Protein AF-A0A970RR09-F1 (afdb_monomer_lite)

pLDDT: mean 79.01, std 22.14, range [27.34, 98.81]

Sequence (319 aa):
MRKKSLNLFLLIVCSLMLLSACDLDLLRETTEPEETGTTRETSVTEVTTEVISTTEATTVPTETEPPVNGAPDYLDTLPISDFAILYLEMEYDETDIVTGLAVYDVNGDGTDDSIRIDVNEYAGTTTATINGVSAICITDYFTSAFLIDIDRGDDYIDLFVQDNGPSEDPVSHIFRYNGTHVIHIGDIRGSLRSSRQGQIISSEGYSWYTYPVMVYSWVEIVSGSIIYHKLDSTSYNGQTFGFRREIGDNYGTWMEETAIIPAYDAYPYGPAPTNIIVPAGTEFTVLDVSDFAIGTSPNWYSIRLEDGRTGVFYYMKGD

Foldseek 3Di:
DDDDDDDPPPVVVVVPPPPDDDDDDDDDDDDDDDDDDDDDDDDDDDDPPPPDDDPDPPPQDDFDDAAQPPDDGPVLKDQPCVQFPDWFDWDDDPQQKIKTWDWADQQPPPHTWTWIWIDRLVVQKIWTAINRAIDIDGANAWDTWGWHDQAPQDDGIKIWTWHCDPPSWIKTFIWTDNVPHIDRLDIAIARWIQHVPSKIQHPQQWDPFKHPIHGAKIWHQYPSHIDIDGDDQCSQAFPKIFTSAKAQPDPFKWKAQDPDWDAQPDDDPDHDPRTDTDGGPWMKRFHGFHDDDGSGGTQWTWIATPVGGTIIMGGDDGD

Radius of gyration: 28.92 Å; chains: 1; bounding box: 56×79×94 Å

Structure (mmCIF, N/CA/C/O backbone):
data_AF-A0A970RR09-F1
#
_entry.id   AF-A0A970RR09-F1
#
loop_
_atom_site.group_PDB
_atom_site.id
_atom_site.type_symbol
_atom_site.label_atom_id
_atom_site.label_alt_id
_atom_site.label_comp_id
_atom_site.label_asym_id
_atom_site.label_entity_id
_atom_site.label_seq_id
_atom_site.pdbx_PDB_ins_code
_atom_site.Cartn_x
_atom_site.Cartn_y
_atom_site.Cartn_z
_atom_site.occupancy
_atom_site.B_iso_or_equiv
_atom_site.auth_seq_id
_atom_site.auth_comp_id
_atom_site.auth_asym_id
_atom_site.auth_atom_id
_atom_site.pdbx_PDB_model_num
ATOM 1 N N . MET A 1 1 ? 30.460 16.850 59.232 1.00 42.22 1 MET A N 1
ATOM 2 C CA . MET A 1 1 ? 31.068 17.109 57.902 1.00 42.22 1 MET A CA 1
ATOM 3 C C . MET A 1 1 ? 29.936 17.464 56.940 1.00 42.22 1 MET A C 1
ATOM 5 O O . MET A 1 1 ? 28.976 16.720 56.900 1.00 42.22 1 MET A O 1
ATOM 9 N N . ARG A 1 2 ? 29.813 18.706 56.450 1.00 34.50 2 ARG A N 1
ATOM 10 C CA . ARG A 1 2 ? 30.460 19.299 55.251 1.00 34.50 2 ARG A CA 1
ATOM 11 C C . ARG A 1 2 ? 30.101 18.617 53.910 1.00 34.50 2 ARG A C 1
ATOM 13 O O . ARG A 1 2 ? 30.752 17.658 53.531 1.00 34.50 2 ARG A O 1
ATOM 20 N N . LYS A 1 3 ? 29.112 19.228 53.232 1.00 39.78 3 LYS A N 1
ATOM 21 C CA . LYS A 1 3 ? 28.846 19.377 51.778 1.00 39.78 3 LYS A CA 1
ATOM 22 C C . LYS A 1 3 ? 29.368 18.313 50.792 1.00 39.78 3 LYS A C 1
ATOM 24 O O . LYS A 1 3 ? 30.576 18.145 50.670 1.00 39.78 3 LYS A O 1
ATOM 29 N N . LYS A 1 4 ? 28.486 17.914 49.860 1.00 40.41 4 LYS A N 1
ATOM 30 C CA . LYS A 1 4 ? 28.716 18.122 48.411 1.00 40.41 4 LYS A CA 1
ATOM 31 C C . LYS A 1 4 ? 27.404 18.162 47.610 1.00 40.41 4 LYS A C 1
ATOM 33 O O . LYS A 1 4 ? 26.850 17.141 47.236 1.00 40.41 4 LYS A O 1
ATOM 38 N N . SER A 1 5 ? 26.946 19.379 47.336 1.00 47.84 5 SER A N 1
ATOM 39 C CA . SER A 1 5 ? 25.982 19.714 46.286 1.00 47.84 5 SER A CA 1
ATOM 40 C C . SER A 1 5 ? 26.768 20.257 45.089 1.00 47.84 5 SER A C 1
ATOM 42 O O . SER A 1 5 ? 27.262 21.385 45.165 1.00 47.84 5 SER A O 1
ATOM 44 N N . LEU A 1 6 ? 26.956 19.467 44.029 1.00 47.09 6 LEU A N 1
ATOM 45 C CA . LEU A 1 6 ? 27.599 19.934 42.795 1.00 47.09 6 LEU A CA 1
ATOM 46 C C . LEU A 1 6 ? 27.318 18.963 41.636 1.00 47.09 6 LEU A C 1
ATOM 48 O O . LEU A 1 6 ? 28.003 17.955 41.537 1.00 47.09 6 LEU A O 1
ATOM 52 N N . ASN A 1 7 ? 26.305 19.253 40.808 1.00 45.81 7 ASN A N 1
ATOM 53 C CA . ASN A 1 7 ? 26.114 18.661 39.468 1.00 45.81 7 ASN A CA 1
ATOM 54 C C . ASN A 1 7 ? 25.045 19.407 38.628 1.00 45.81 7 ASN A C 1
ATOM 56 O O . ASN A 1 7 ? 24.345 18.806 37.826 1.00 45.81 7 ASN A O 1
ATOM 60 N N . LEU A 1 8 ? 24.915 20.733 38.799 1.00 44.09 8 LEU A N 1
ATOM 61 C CA . LEU A 1 8 ? 23.990 21.577 38.010 1.00 44.09 8 LEU A CA 1
ATOM 62 C C . LEU A 1 8 ? 24.702 22.732 37.274 1.00 44.09 8 LEU A C 1
ATOM 64 O O . LEU A 1 8 ? 24.058 23.605 36.714 1.00 44.09 8 LEU A O 1
ATOM 68 N N . PHE A 1 9 ? 26.040 22.760 37.282 1.00 43.12 9 PHE A N 1
ATOM 69 C CA . PHE A 1 9 ? 26.832 23.870 36.722 1.00 43.12 9 PHE A CA 1
ATOM 70 C C . PHE A 1 9 ? 27.673 23.494 35.490 1.00 43.12 9 PHE A C 1
ATOM 72 O O . PHE A 1 9 ? 28.415 24.331 34.989 1.00 43.12 9 PHE A O 1
ATOM 79 N N . LEU A 1 10 ? 27.575 22.249 35.002 1.00 40.44 10 LEU A N 1
ATOM 80 C CA . LEU A 1 10 ? 28.384 21.765 33.874 1.00 40.44 10 LEU A CA 1
ATOM 81 C C . LEU A 1 10 ? 27.648 21.792 32.520 1.00 40.44 10 LEU A C 1
ATOM 83 O O . LEU A 1 10 ? 28.305 21.786 31.489 1.00 40.44 10 LEU A O 1
ATOM 87 N N . LEU A 1 11 ? 26.310 21.878 32.505 1.00 40.28 11 LEU A N 1
ATOM 88 C CA . LEU A 1 11 ? 25.516 21.884 31.264 1.00 40.28 11 LEU A CA 1
ATOM 89 C C . LEU A 1 11 ? 25.306 23.272 30.632 1.00 40.28 11 LEU A C 1
ATOM 91 O O . LEU A 1 11 ? 24.939 23.347 29.469 1.00 40.28 11 LEU A O 1
ATOM 95 N N . ILE A 1 12 ? 25.561 24.368 31.355 1.00 45.53 12 ILE A N 1
ATOM 96 C CA . ILE A 1 12 ? 25.340 25.739 30.844 1.00 45.53 12 ILE A CA 1
ATOM 97 C C . ILE A 1 12 ? 26.590 26.303 30.132 1.00 45.53 12 ILE A C 1
ATOM 99 O O . ILE A 1 12 ? 26.502 27.270 29.383 1.00 45.53 12 ILE A O 1
ATOM 103 N N . VAL A 1 13 ? 27.764 25.683 30.307 1.00 40.16 13 VAL A N 1
ATOM 104 C CA . VAL A 1 13 ? 29.036 26.185 29.743 1.00 40.16 13 VAL A CA 1
ATOM 105 C C . VAL A 1 13 ? 29.266 25.736 28.289 1.00 40.16 13 VAL A C 1
ATOM 107 O O . VAL A 1 13 ? 30.000 26.399 27.561 1.00 40.16 13 VAL A O 1
ATOM 110 N N . CYS A 1 14 ? 28.608 24.670 27.819 1.00 36.38 14 CYS A N 1
ATOM 111 C CA . CYS A 1 14 ? 28.731 24.222 26.424 1.00 36.38 14 CYS A CA 1
ATOM 112 C C . CYS A 1 14 ? 27.918 25.062 25.421 1.00 36.38 14 CYS A C 1
ATOM 114 O O . CYS A 1 14 ? 28.257 25.072 24.242 1.00 36.38 14 CYS A O 1
ATOM 116 N N . SER A 1 15 ? 26.906 25.815 25.865 1.00 40.09 15 SER A N 1
ATOM 117 C CA . SER A 1 15 ? 26.025 26.592 24.974 1.00 40.09 15 SER A CA 1
ATOM 118 C C . SER A 1 15 ? 26.546 27.989 24.600 1.00 40.09 15 SER A C 1
ATOM 120 O O . SER A 1 15 ? 25.829 28.741 23.949 1.00 40.09 15 SER A O 1
ATOM 122 N N . LEU A 1 16 ? 27.770 28.364 25.003 1.00 38.34 16 LEU A N 1
ATOM 123 C CA . LEU A 1 16 ? 28.350 29.700 24.754 1.00 38.34 16 LEU A CA 1
ATOM 124 C C . LEU A 1 16 ? 29.596 29.711 23.841 1.00 38.34 16 LEU A C 1
ATOM 126 O O . LEU A 1 16 ? 30.273 30.731 23.746 1.00 38.34 16 LEU A O 1
ATOM 130 N N . MET A 1 17 ? 29.910 28.600 23.165 1.00 38.97 17 MET A N 1
ATOM 131 C CA . MET A 1 17 ? 31.126 28.439 22.339 1.00 38.97 17 MET A CA 1
ATOM 132 C C . MET A 1 17 ? 30.868 28.348 20.819 1.00 38.97 17 MET A C 1
ATOM 134 O O . MET A 1 17 ? 31.771 27.980 20.075 1.00 38.97 17 MET A O 1
ATOM 138 N N . LEU A 1 18 ? 29.663 28.691 20.343 1.00 39.91 18 LEU A N 1
ATOM 139 C CA . LEU A 1 18 ? 29.291 28.644 18.911 1.00 39.91 18 LEU A CA 1
ATOM 140 C C . LEU A 1 18 ? 28.810 29.986 18.320 1.00 39.91 18 LEU A C 1
ATOM 142 O O . LEU A 1 18 ? 28.359 30.030 17.183 1.00 39.91 18 LEU A O 1
ATOM 146 N N . LEU A 1 19 ? 28.956 31.094 19.055 1.00 38.59 19 LEU A N 1
ATOM 147 C CA . LEU A 1 19 ? 28.678 32.456 18.572 1.00 38.59 19 LEU A CA 1
ATOM 148 C C . LEU A 1 19 ? 29.940 33.330 18.650 1.00 38.59 19 LEU A C 1
ATOM 150 O O . LEU A 1 19 ? 29.984 34.308 19.392 1.00 38.59 19 LEU A O 1
ATOM 154 N N . SER A 1 20 ? 30.993 32.942 17.920 1.00 42.69 20 SER A N 1
ATOM 155 C CA . SER A 1 20 ? 32.167 33.799 17.677 1.00 42.69 20 SER A CA 1
ATOM 156 C C . SER A 1 20 ? 33.026 33.301 16.502 1.00 42.69 20 SER A C 1
ATOM 158 O O . SER A 1 20 ? 34.109 32.748 16.696 1.00 42.69 20 SER A O 1
ATOM 160 N N . ALA A 1 21 ? 32.532 33.483 15.275 1.00 36.81 21 ALA A N 1
ATOM 161 C CA . ALA A 1 21 ? 33.338 33.539 14.052 1.00 36.81 21 ALA A CA 1
ATOM 162 C C . ALA A 1 21 ? 32.499 34.151 12.912 1.00 36.81 21 ALA A C 1
ATOM 164 O O . ALA A 1 21 ? 31.415 33.648 12.641 1.00 36.81 21 ALA A O 1
ATOM 165 N N . CYS A 1 22 ? 33.046 35.179 12.247 1.00 30.25 22 CYS A N 1
ATOM 166 C CA . CYS A 1 22 ? 32.513 35.937 11.095 1.00 30.25 22 CYS A CA 1
ATOM 167 C C . CYS A 1 22 ? 31.749 37.246 11.382 1.00 30.25 22 CYS A C 1
ATOM 169 O O . CYS A 1 22 ? 30.622 37.431 10.938 1.00 30.25 22 CYS A O 1
ATOM 171 N N . ASP A 1 23 ? 32.454 38.207 11.985 1.00 33.16 23 ASP A N 1
ATOM 172 C CA . ASP A 1 23 ? 32.389 39.609 11.542 1.00 33.16 23 ASP A CA 1
ATOM 173 C C . ASP A 1 23 ? 33.499 39.842 10.501 1.00 33.16 23 ASP A C 1
ATOM 175 O O . ASP A 1 23 ? 34.661 39.560 10.805 1.00 33.16 23 ASP A O 1
ATOM 179 N N . LEU A 1 24 ? 33.164 40.374 9.316 1.00 31.64 24 LEU A N 1
ATOM 180 C CA . LEU A 1 24 ? 33.894 41.498 8.705 1.00 31.64 24 LEU A CA 1
ATOM 181 C C . LEU A 1 24 ? 33.135 42.089 7.500 1.00 31.64 24 LEU A C 1
ATOM 183 O O . LEU A 1 24 ? 32.925 41.398 6.510 1.00 31.64 24 LEU A O 1
ATOM 187 N N . ASP A 1 25 ? 32.792 43.376 7.618 1.00 32.25 25 ASP A N 1
ATOM 188 C CA . ASP A 1 25 ? 32.789 44.439 6.596 1.00 32.25 25 ASP A CA 1
ATOM 189 C C . ASP A 1 25 ? 32.317 44.119 5.153 1.00 32.25 25 ASP A C 1
ATOM 191 O O . ASP A 1 25 ? 32.865 43.284 4.444 1.00 32.25 25 ASP A O 1
ATOM 195 N N . LEU A 1 26 ? 31.409 44.900 4.554 1.00 27.34 26 LEU A N 1
ATOM 196 C CA . LEU A 1 26 ? 31.579 46.350 4.414 1.00 27.34 26 LEU A CA 1
ATOM 197 C C . LEU A 1 26 ? 30.259 47.058 4.037 1.00 27.34 26 LEU A C 1
ATOM 199 O O . LEU A 1 26 ? 29.608 46.701 3.055 1.00 27.34 26 LEU A O 1
ATOM 203 N N . LEU A 1 27 ? 29.914 48.133 4.750 1.00 39.59 27 LEU A N 1
ATOM 204 C CA . LEU A 1 27 ? 28.922 49.115 4.291 1.00 39.59 27 LEU A CA 1
ATOM 205 C C . LEU A 1 27 ? 29.447 49.852 3.049 1.00 39.59 27 LEU A C 1
ATOM 207 O O . LEU A 1 27 ? 30.559 50.381 3.071 1.00 39.59 27 LEU A O 1
ATOM 211 N N . ARG A 1 28 ? 28.624 49.984 2.003 1.00 28.94 28 ARG A N 1
ATOM 212 C CA . ARG A 1 28 ? 28.857 50.973 0.944 1.00 28.94 28 ARG A CA 1
ATOM 213 C C . ARG A 1 28 ? 27.561 51.673 0.552 1.00 28.94 28 ARG A C 1
ATOM 215 O O . ARG A 1 28 ? 26.528 51.041 0.368 1.00 28.94 28 ARG A O 1
ATOM 222 N N . GLU A 1 29 ? 27.657 52.993 0.474 1.00 30.39 29 GLU A N 1
ATOM 223 C CA . GLU A 1 29 ? 26.547 53.931 0.337 1.00 30.39 29 GLU A CA 1
ATOM 224 C C . GLU A 1 29 ? 25.777 53.776 -0.981 1.00 30.39 29 GLU A C 1
ATOM 226 O O . GLU A 1 29 ? 26.357 53.583 -2.051 1.00 30.39 29 GLU A O 1
ATOM 231 N N . THR A 1 30 ? 24.460 53.963 -0.899 1.00 35.22 30 THR A N 1
ATOM 232 C CA . THR A 1 30 ? 23.615 54.328 -2.038 1.00 35.22 30 THR A CA 1
ATOM 233 C C . THR A 1 30 ? 23.990 55.713 -2.555 1.00 35.22 30 THR A C 1
ATOM 235 O O . THR A 1 30 ? 24.026 56.678 -1.790 1.00 35.22 30 THR A O 1
ATOM 238 N N . THR A 1 31 ? 24.179 55.841 -3.865 1.00 29.84 31 THR A N 1
ATOM 239 C CA . THR A 1 31 ? 24.186 57.137 -4.553 1.00 29.84 31 THR A CA 1
ATOM 240 C C . THR A 1 31 ? 23.449 56.971 -5.876 1.00 29.84 31 THR A C 1
ATOM 242 O O . THR A 1 31 ? 23.887 56.204 -6.733 1.00 29.84 31 THR A O 1
ATOM 245 N N . GLU A 1 32 ? 22.324 57.666 -6.037 1.00 41.25 32 GLU A N 1
ATOM 246 C CA . GLU A 1 32 ? 21.742 57.905 -7.361 1.00 41.25 32 GLU A CA 1
ATOM 247 C C . GLU A 1 32 ? 22.692 58.786 -8.187 1.00 41.25 32 GLU A C 1
ATOM 249 O O . GLU A 1 32 ? 23.438 59.599 -7.630 1.00 41.25 32 GLU A O 1
ATOM 254 N N . PRO A 1 33 ? 22.642 58.669 -9.518 1.00 36.97 33 PRO A N 1
ATOM 255 C CA . PRO A 1 33 ? 22.744 59.876 -10.326 1.00 36.97 33 PRO A CA 1
ATOM 256 C C . PRO A 1 33 ? 21.605 60.023 -11.344 1.00 36.97 33 PRO A C 1
ATOM 258 O O . PRO A 1 33 ? 20.963 59.060 -11.760 1.00 36.97 33 PRO A O 1
ATOM 261 N N . GLU A 1 34 ? 21.391 61.282 -11.717 1.00 32.75 34 GLU A N 1
ATOM 262 C CA . GLU A 1 34 ? 20.271 61.808 -12.496 1.00 32.75 34 GLU A CA 1
ATOM 263 C C . GLU A 1 34 ? 20.189 61.336 -13.960 1.00 32.75 34 GLU A C 1
ATOM 265 O O . GLU A 1 34 ? 21.111 60.767 -14.548 1.00 32.75 34 GLU A O 1
ATOM 270 N N . GLU A 1 35 ? 19.044 61.671 -14.556 1.00 37.22 35 GLU A N 1
ATOM 271 C CA . GLU A 1 35 ? 18.720 61.556 -15.972 1.00 37.22 35 GLU A CA 1
ATOM 272 C C . GLU A 1 35 ? 19.813 62.071 -16.926 1.00 37.22 35 GLU A C 1
ATOM 27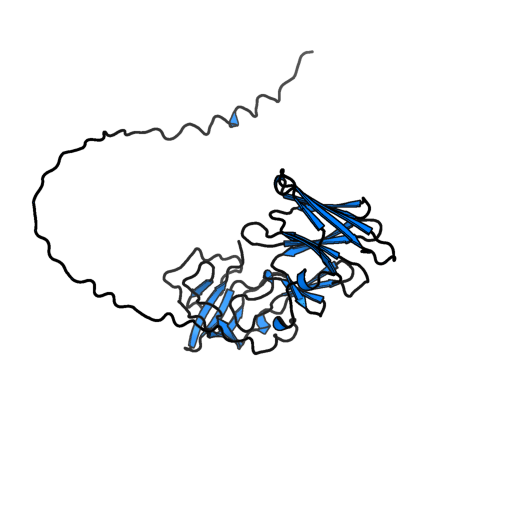4 O O . GLU A 1 35 ? 20.450 63.103 -16.719 1.00 37.22 35 GLU A O 1
ATOM 279 N N . THR A 1 36 ? 19.887 61.460 -18.108 1.00 29.36 36 THR A N 1
ATOM 280 C CA . THR A 1 36 ? 20.167 62.220 -19.335 1.00 29.36 36 THR A CA 1
ATOM 281 C C . THR A 1 36 ? 19.325 61.664 -20.475 1.00 29.36 36 THR A C 1
ATOM 283 O O . THR A 1 36 ? 19.552 60.560 -20.966 1.00 29.36 36 THR A O 1
ATOM 286 N N . GLY A 1 37 ? 18.308 62.421 -20.888 1.00 34.22 37 GLY A N 1
ATOM 287 C CA . GLY A 1 37 ? 17.416 62.011 -21.968 1.00 34.22 37 GLY A CA 1
ATOM 288 C C . GLY A 1 37 ? 18.094 62.046 -23.341 1.00 34.22 37 GLY A C 1
ATOM 289 O O . GLY A 1 37 ? 18.904 62.923 -23.638 1.00 34.22 37 GLY A O 1
ATOM 290 N N . THR A 1 38 ? 17.710 61.129 -24.228 1.00 30.48 38 THR A N 1
ATOM 291 C CA . THR A 1 38 ? 17.863 61.299 -25.680 1.00 30.48 38 THR A CA 1
ATOM 292 C C . THR A 1 38 ? 16.719 60.589 -26.393 1.00 30.48 38 THR A C 1
ATOM 294 O O . THR A 1 38 ? 16.574 59.372 -26.321 1.00 30.48 38 THR A O 1
ATOM 297 N N . THR A 1 39 ? 15.901 61.373 -27.089 1.00 38.91 39 THR A N 1
ATOM 298 C CA . THR A 1 39 ? 14.782 60.914 -27.915 1.00 38.91 39 THR A CA 1
ATOM 299 C C . THR A 1 39 ? 15.259 59.990 -29.034 1.00 38.91 39 THR A C 1
ATOM 301 O O . THR A 1 39 ? 16.151 60.373 -29.795 1.00 38.91 39 THR A O 1
ATOM 304 N N . ARG A 1 40 ? 14.607 58.835 -29.235 1.00 32.88 40 ARG A N 1
ATOM 305 C CA . ARG A 1 40 ? 14.631 58.176 -30.548 1.00 32.88 40 ARG A CA 1
ATOM 306 C C . ARG A 1 40 ? 13.347 57.427 -30.894 1.00 32.88 40 ARG A C 1
ATOM 308 O O . ARG A 1 40 ? 12.640 56.922 -30.035 1.00 32.88 40 ARG A O 1
ATOM 315 N N . GLU A 1 41 ? 13.064 57.466 -32.187 1.00 31.55 41 GLU A N 1
ATOM 316 C CA . GLU A 1 41 ? 11.784 57.249 -32.850 1.00 31.55 41 GLU A CA 1
ATOM 317 C C . GLU A 1 41 ? 11.146 55.868 -32.659 1.00 31.55 41 GLU A C 1
ATOM 319 O O . GLU A 1 41 ? 11.796 54.823 -32.674 1.00 31.55 41 GLU A O 1
ATOM 324 N N . THR A 1 42 ? 9.816 55.896 -32.602 1.00 37.16 42 THR A N 1
ATOM 325 C CA . THR A 1 42 ? 8.923 54.756 -32.798 1.00 37.16 42 THR A CA 1
ATOM 326 C C . THR A 1 42 ? 9.200 54.052 -34.129 1.00 37.16 42 THR A C 1
ATOM 328 O O . THR A 1 42 ? 9.096 54.665 -35.189 1.00 37.16 42 THR A O 1
ATOM 331 N N . SER A 1 43 ? 9.423 52.738 -34.094 1.00 31.70 43 SER A N 1
ATOM 332 C CA . SER A 1 43 ? 9.147 51.866 -35.239 1.00 31.70 43 SER A CA 1
ATOM 333 C C . SER A 1 43 ? 8.263 50.711 -34.776 1.00 31.70 43 SER A C 1
ATOM 335 O O . SER A 1 43 ? 8.646 49.902 -33.935 1.00 31.70 43 SER A O 1
ATOM 337 N N . VAL A 1 44 ? 7.031 50.689 -35.282 1.00 38.25 44 VAL A N 1
ATOM 338 C CA . VAL A 1 44 ? 6.092 49.587 -35.057 1.00 38.25 44 VAL A CA 1
ATOM 339 C C . VAL A 1 44 ? 6.545 48.424 -35.931 1.00 38.25 44 VAL A C 1
ATOM 341 O O . VAL A 1 44 ? 6.612 48.570 -37.148 1.00 38.25 44 VAL A O 1
ATOM 344 N N . THR A 1 45 ? 6.842 47.282 -35.317 1.00 30.75 45 THR A N 1
ATOM 345 C CA . THR A 1 45 ? 6.936 46.000 -36.025 1.00 30.75 45 THR A CA 1
ATOM 346 C C . THR A 1 45 ? 5.755 45.157 -35.574 1.00 30.75 45 THR A C 1
ATOM 348 O O . THR A 1 45 ? 5.549 44.980 -34.374 1.00 30.75 45 THR A O 1
ATOM 351 N N . GLU A 1 46 ? 4.937 44.709 -36.524 1.00 34.38 46 GLU A N 1
ATOM 352 C CA . GLU A 1 46 ? 3.723 43.949 -36.233 1.00 34.38 46 GLU A CA 1
ATOM 353 C C . GLU A 1 46 ? 4.051 42.597 -35.595 1.00 34.38 46 GLU A C 1
ATOM 355 O O . GLU A 1 46 ? 4.911 41.846 -36.060 1.00 34.38 46 GLU A O 1
ATOM 360 N N . VAL A 1 47 ? 3.318 42.276 -34.530 1.00 33.62 47 VAL A N 1
ATOM 361 C CA . VAL A 1 47 ? 3.352 40.960 -33.898 1.00 33.62 47 VAL A CA 1
ATOM 362 C C . VAL A 1 47 ? 2.685 39.963 -34.841 1.00 33.62 47 VAL A C 1
ATOM 364 O O . VAL A 1 47 ? 1.464 39.959 -34.981 1.00 33.62 47 VAL A O 1
ATOM 367 N N . THR A 1 48 ? 3.476 39.087 -35.459 1.00 32.62 48 THR A N 1
ATOM 368 C CA . THR A 1 48 ? 2.945 37.865 -36.075 1.00 32.62 48 THR A CA 1
ATOM 369 C C . THR A 1 48 ? 2.977 36.764 -35.024 1.00 32.62 48 THR A C 1
ATOM 371 O O . THR A 1 48 ? 4.003 36.123 -34.814 1.00 32.62 48 THR A O 1
ATOM 374 N N . THR A 1 49 ? 1.865 36.577 -34.313 1.00 32.22 49 THR A N 1
ATOM 375 C CA . THR A 1 49 ? 1.699 35.434 -33.409 1.00 32.22 49 THR A CA 1
ATOM 376 C C . THR A 1 49 ? 1.466 34.181 -34.247 1.00 32.22 49 THR A C 1
ATOM 378 O O . THR A 1 49 ? 0.336 33.906 -34.650 1.00 32.22 49 THR A O 1
ATOM 381 N N . GLU A 1 50 ? 2.520 33.407 -34.508 1.00 34.16 50 GLU A N 1
ATOM 382 C CA . GLU A 1 50 ? 2.345 32.021 -34.942 1.00 34.16 50 GLU A CA 1
ATOM 383 C C . GLU A 1 50 ? 1.703 31.232 -33.797 1.00 34.16 50 GLU A C 1
ATOM 385 O O . GLU A 1 50 ? 2.326 30.933 -32.779 1.00 34.16 50 GLU A O 1
ATOM 390 N N . VAL A 1 51 ? 0.417 30.919 -33.958 1.00 42.34 51 VAL A N 1
ATOM 391 C CA . VAL A 1 51 ? -0.293 29.994 -33.075 1.00 42.34 51 VAL A CA 1
ATOM 392 C C . VAL A 1 51 ? 0.176 28.584 -33.419 1.00 42.34 51 VAL A C 1
ATOM 394 O O . VAL A 1 51 ? -0.394 27.921 -34.286 1.00 42.34 51 VAL A O 1
ATOM 397 N N . ILE A 1 52 ? 1.226 28.130 -32.734 1.00 35.91 52 ILE A N 1
ATOM 398 C CA . ILE A 1 52 ? 1.651 26.731 -32.770 1.00 35.91 52 ILE A CA 1
ATOM 399 C C . ILE A 1 52 ? 0.618 25.902 -31.995 1.00 35.91 52 ILE A C 1
ATOM 401 O O . ILE A 1 52 ? 0.696 25.714 -30.784 1.00 35.91 52 ILE A O 1
ATOM 405 N N . SER A 1 53 ? -0.383 25.421 -32.729 1.00 38.06 53 SER A N 1
ATOM 406 C CA . SER A 1 53 ? -1.022 24.132 -32.451 1.00 38.06 53 SER A CA 1
ATOM 407 C C . SER A 1 53 ? -0.034 23.028 -32.871 1.00 38.06 53 SER A C 1
ATOM 409 O O . SER A 1 53 ? 0.712 23.223 -33.825 1.00 38.06 53 SER A O 1
ATOM 411 N N . THR A 1 54 ? 0.052 21.860 -32.243 1.00 33.44 54 THR A N 1
ATOM 412 C CA . THR A 1 54 ? -0.854 21.226 -31.275 1.00 33.44 54 THR A CA 1
ATOM 413 C C . THR A 1 54 ? 0.008 20.378 -30.340 1.00 33.44 54 THR A C 1
ATOM 415 O O . THR A 1 54 ? 0.892 19.682 -30.833 1.00 33.44 54 THR A O 1
ATOM 418 N N . THR A 1 55 ? -0.239 20.371 -29.029 1.00 38.59 55 THR A N 1
ATOM 419 C CA . THR A 1 55 ? 0.321 19.309 -28.179 1.00 38.59 55 THR A CA 1
ATOM 420 C C . THR A 1 55 ? -0.441 18.029 -28.502 1.00 38.59 55 THR A C 1
ATOM 422 O O . THR A 1 55 ? -1.621 17.921 -28.162 1.00 38.59 55 THR A O 1
ATOM 425 N N . GLU A 1 56 ? 0.186 17.084 -29.203 1.00 39.66 56 GLU A N 1
ATOM 426 C CA . GLU A 1 56 ? -0.385 15.746 -29.343 1.00 39.66 56 GLU A CA 1
ATOM 427 C C . GLU A 1 56 ? -0.505 15.147 -27.940 1.00 39.66 56 GLU A C 1
ATOM 429 O O . GLU A 1 56 ? 0.482 14.995 -27.223 1.00 39.66 56 GLU A O 1
ATOM 434 N N . ALA A 1 57 ? -1.736 14.868 -27.514 1.00 40.75 57 ALA A N 1
ATOM 435 C CA . ALA A 1 57 ? -1.970 14.181 -26.259 1.00 40.75 57 ALA A CA 1
ATOM 436 C C . ALA A 1 57 ? -1.515 12.732 -26.438 1.00 40.75 57 ALA A C 1
ATOM 438 O O . ALA A 1 57 ? -2.244 11.936 -27.032 1.00 40.75 57 ALA A O 1
ATOM 439 N N . THR A 1 58 ? -0.313 12.405 -25.957 1.00 47.34 58 THR A N 1
ATOM 440 C CA . THR A 1 58 ? 0.226 11.044 -26.001 1.00 47.34 58 THR A CA 1
ATOM 441 C C . THR A 1 58 ? -0.741 10.105 -25.294 1.00 47.34 58 THR A C 1
ATOM 443 O O . THR A 1 58 ? -0.859 10.105 -24.067 1.00 47.34 58 THR A O 1
ATOM 446 N N . THR A 1 59 ? -1.490 9.332 -26.077 1.00 51.00 59 THR A N 1
ATOM 447 C CA . THR A 1 59 ? -2.481 8.397 -25.555 1.00 51.00 59 THR A CA 1
ATOM 448 C C . THR A 1 59 ? -1.747 7.262 -24.863 1.00 51.00 59 THR A C 1
ATOM 450 O O . THR A 1 59 ? -1.175 6.408 -25.539 1.00 51.00 59 THR A O 1
ATOM 453 N N . VAL A 1 60 ? -1.756 7.261 -23.526 1.00 57.91 60 VAL A N 1
ATOM 454 C CA . VAL A 1 60 ? -1.208 6.164 -22.719 1.00 57.91 60 VAL A CA 1
ATOM 455 C C . VAL A 1 60 ? -1.856 4.855 -23.191 1.00 57.91 60 VAL A C 1
ATOM 457 O O . VAL A 1 60 ? -3.090 4.771 -23.182 1.00 57.91 60 VAL A O 1
ATOM 460 N N . PRO A 1 61 ? -1.072 3.857 -23.637 1.00 62.12 61 PRO A N 1
ATOM 461 C CA . PRO A 1 61 ? -1.632 2.605 -24.126 1.00 62.12 61 PRO A CA 1
ATOM 462 C C . PRO A 1 61 ? -2.439 1.872 -23.052 1.00 62.12 61 PRO A C 1
ATOM 464 O O . PRO A 1 61 ? -2.228 2.038 -21.850 1.00 62.12 61 PRO A O 1
ATOM 467 N N . THR A 1 62 ? -3.425 1.101 -23.503 1.00 62.69 62 THR A N 1
ATOM 468 C CA . THR A 1 62 ? -4.356 0.388 -22.619 1.00 62.69 62 THR A CA 1
ATOM 469 C C . THR A 1 62 ? -3.694 -0.863 -22.045 1.00 62.69 62 THR A C 1
ATOM 471 O O . THR A 1 62 ? -2.950 -1.538 -22.747 1.00 62.69 62 THR A O 1
ATOM 474 N N . GLU A 1 63 ? -3.993 -1.192 -20.788 1.00 73.50 63 GLU A N 1
ATOM 475 C CA . GLU A 1 63 ? -3.560 -2.445 -20.157 1.00 73.50 63 GLU A CA 1
ATOM 476 C C . GLU A 1 63 ? -4.145 -3.652 -20.907 1.00 73.50 63 GLU A C 1
ATOM 478 O O . GLU A 1 63 ? -5.366 -3.744 -21.055 1.00 73.50 63 GLU A O 1
ATOM 483 N N . THR A 1 64 ? -3.295 -4.559 -21.404 1.00 62.81 64 THR A N 1
ATOM 484 C CA . THR A 1 64 ? -3.729 -5.600 -22.361 1.00 62.81 64 THR A CA 1
ATOM 485 C C . THR A 1 64 ? -3.208 -7.020 -22.133 1.00 62.81 64 THR A C 1
ATOM 487 O O . THR A 1 64 ? -3.713 -7.921 -22.800 1.00 62.81 64 THR A O 1
ATOM 490 N N . GLU A 1 65 ? -2.261 -7.266 -21.220 1.00 55.25 65 GLU A N 1
ATOM 491 C CA . GLU A 1 65 ? -1.772 -8.627 -20.925 1.00 55.25 65 GLU A CA 1
ATOM 492 C C . GLU A 1 65 ? -1.895 -8.990 -19.432 1.00 55.25 65 GLU A C 1
ATOM 494 O O . GLU A 1 65 ? -1.749 -8.108 -18.583 1.00 55.25 65 GLU A O 1
ATOM 499 N N . PRO A 1 66 ? -2.191 -10.268 -19.106 1.00 51.44 66 PRO A N 1
ATOM 500 C CA . PRO A 1 66 ? -2.344 -10.740 -17.729 1.00 51.44 66 PRO A CA 1
ATOM 501 C C . PRO A 1 66 ? -1.003 -10.752 -16.972 1.00 51.44 66 PRO A C 1
ATOM 503 O O . PRO A 1 66 ? 0.057 -10.832 -17.599 1.00 51.44 66 PRO A O 1
ATOM 506 N N . PRO A 1 67 ? -1.025 -10.726 -15.626 1.00 59.94 67 PRO A N 1
ATOM 507 C CA . PRO A 1 67 ? 0.183 -10.669 -14.807 1.00 59.94 67 PRO A CA 1
ATOM 508 C C . PRO A 1 67 ? 1.104 -11.876 -15.012 1.00 59.94 67 PRO A C 1
ATOM 510 O O . PRO A 1 67 ? 0.682 -12.990 -15.342 1.00 59.94 67 PRO A O 1
ATOM 513 N N . VAL A 1 68 ? 2.386 -11.664 -14.713 1.00 68.50 68 VAL A N 1
ATOM 514 C CA . VAL A 1 68 ? 3.388 -12.731 -14.674 1.00 68.50 68 VAL A CA 1
ATOM 515 C C . VAL A 1 68 ? 2.976 -13.800 -13.662 1.00 68.50 68 VAL A C 1
ATOM 517 O O . VAL A 1 68 ? 2.566 -13.498 -12.541 1.00 68.50 68 VAL A O 1
ATOM 520 N N . ASN A 1 69 ? 3.076 -15.064 -14.080 1.00 71.75 69 ASN A N 1
ATOM 521 C CA . ASN A 1 69 ? 2.539 -16.214 -13.358 1.00 71.75 69 ASN A CA 1
ATOM 522 C C . ASN A 1 69 ? 2.972 -16.241 -11.880 1.00 71.75 69 ASN A C 1
ATOM 524 O O . ASN A 1 69 ? 4.147 -16.443 -11.576 1.00 71.75 69 ASN A O 1
ATOM 528 N N . GLY A 1 70 ? 2.000 -16.081 -10.980 1.00 74.19 70 GLY A N 1
ATOM 529 C CA . GLY A 1 70 ? 2.195 -16.060 -9.529 1.00 74.19 70 GLY A CA 1
ATOM 530 C C . GLY A 1 70 ? 1.846 -14.726 -8.867 1.00 74.19 70 GLY A C 1
ATOM 531 O O . GLY A 1 70 ? 1.513 -14.739 -7.687 1.00 74.19 70 GLY A O 1
ATOM 532 N N . ALA A 1 71 ? 1.856 -13.608 -9.600 1.00 83.69 71 ALA A N 1
ATOM 533 C CA . ALA A 1 71 ? 1.401 -12.317 -9.083 1.00 83.69 71 ALA A CA 1
ATOM 534 C C . ALA A 1 71 ? -0.135 -12.152 -9.205 1.00 83.69 71 ALA A C 1
ATOM 536 O O . ALA A 1 71 ? -0.732 -12.712 -10.131 1.00 83.69 71 ALA A O 1
ATOM 537 N N . PRO A 1 72 ? -0.790 -11.379 -8.314 1.00 86.31 72 PRO A N 1
ATOM 538 C CA . PRO A 1 72 ? -2.190 -10.986 -8.479 1.00 86.31 72 PRO A CA 1
ATOM 539 C C . PRO A 1 72 ? -2.397 -10.132 -9.739 1.00 86.31 72 PRO A C 1
ATOM 541 O O . PRO A 1 72 ? -1.510 -9.372 -10.130 1.00 86.31 72 PRO A O 1
ATOM 544 N N . ASP A 1 73 ? -3.584 -10.209 -10.347 1.00 88.00 73 ASP A N 1
ATOM 545 C CA . ASP A 1 73 ? -3.943 -9.322 -11.458 1.00 88.00 73 ASP A CA 1
ATOM 546 C C . ASP A 1 73 ? -4.241 -7.917 -10.929 1.00 88.00 73 ASP A C 1
ATOM 548 O O . ASP A 1 73 ? -5.201 -7.701 -10.187 1.00 88.00 73 ASP A O 1
ATOM 552 N N . TYR A 1 74 ? -3.395 -6.959 -11.308 1.00 86.31 74 TYR A N 1
ATOM 553 C CA . TYR A 1 74 ? -3.521 -5.563 -10.906 1.00 86.31 74 TYR A CA 1
ATOM 554 C C . TYR A 1 74 ? -4.842 -4.933 -11.381 1.00 86.31 74 TYR A C 1
ATOM 556 O O . TYR A 1 74 ? -5.394 -4.083 -10.679 1.00 86.31 74 TYR A O 1
ATOM 564 N N . LEU A 1 75 ? -5.382 -5.353 -12.531 1.00 86.44 75 LEU A N 1
ATOM 565 C CA . LEU A 1 75 ? -6.614 -4.798 -13.106 1.00 86.44 75 LEU A CA 1
ATOM 566 C C . LEU A 1 75 ? -7.867 -5.237 -12.339 1.00 86.44 75 LEU A C 1
ATOM 568 O O . LEU A 1 75 ? -8.833 -4.479 -12.267 1.00 86.44 75 LEU A O 1
ATOM 572 N N . ASP A 1 76 ? -7.816 -6.410 -11.703 1.00 88.69 76 ASP A N 1
ATOM 573 C CA . ASP A 1 76 ? -8.871 -6.926 -10.821 1.00 88.69 76 ASP A CA 1
ATOM 574 C C . ASP A 1 76 ? -8.812 -6.324 -9.397 1.00 88.69 76 ASP A C 1
ATOM 576 O O . ASP A 1 76 ? -9.622 -6.682 -8.533 1.00 88.69 76 ASP A O 1
ATOM 580 N N . THR A 1 77 ? -7.887 -5.387 -9.134 1.00 92.81 77 THR A N 1
ATOM 581 C CA . THR A 1 77 ? -7.796 -4.673 -7.849 1.00 92.81 77 THR A CA 1
ATOM 582 C C . THR A 1 77 ? -8.516 -3.327 -7.847 1.00 92.81 77 THR A C 1
ATOM 584 O O . THR A 1 77 ? -8.473 -2.567 -8.817 1.00 92.81 77 THR A O 1
ATOM 587 N N . LEU A 1 78 ? -9.098 -2.972 -6.703 1.00 95.00 78 LEU A N 1
ATOM 588 C CA . LEU A 1 78 ? -9.616 -1.631 -6.397 1.00 95.00 78 LEU A CA 1
ATOM 589 C C . LEU A 1 78 ? -8.840 -1.020 -5.221 1.00 95.00 78 LEU A C 1
ATOM 591 O O . LEU A 1 78 ? -8.187 -1.775 -4.502 1.00 95.00 78 LEU A O 1
ATOM 595 N N . PRO A 1 79 ? -8.878 0.308 -4.993 1.00 95.62 79 PRO A N 1
ATOM 596 C CA . PRO A 1 79 ? -8.416 0.900 -3.735 1.00 95.62 79 PRO A CA 1
ATOM 597 C C . PRO A 1 79 ? -8.958 0.123 -2.529 1.00 95.62 79 PRO A C 1
ATOM 599 O O . PRO A 1 79 ? -10.126 -0.260 -2.523 1.00 95.62 79 PRO A O 1
ATOM 602 N N . ILE A 1 80 ? -8.129 -0.140 -1.514 1.00 95.62 80 ILE A N 1
ATOM 603 C CA . ILE A 1 80 ? -8.539 -0.998 -0.385 1.00 95.62 80 ILE A CA 1
ATOM 604 C C . ILE A 1 80 ? -9.774 -0.450 0.350 1.00 95.62 80 ILE A C 1
ATOM 606 O O . ILE A 1 80 ? -10.613 -1.210 0.821 1.00 95.62 80 ILE A O 1
ATOM 610 N N . SER A 1 81 ? -9.918 0.874 0.368 1.00 95.12 81 SER A N 1
ATOM 611 C CA . SER A 1 81 ? -11.038 1.595 0.962 1.00 95.12 81 SER A CA 1
ATOM 612 C C . SER A 1 81 ? -12.377 1.342 0.252 1.00 95.12 81 SER A C 1
ATOM 614 O O . SER A 1 81 ? -13.422 1.454 0.879 1.00 95.12 81 SER A O 1
ATOM 616 N N . ASP A 1 82 ? -12.376 0.924 -1.021 1.00 95.56 82 ASP A N 1
ATOM 617 C CA . ASP A 1 82 ? -13.600 0.551 -1.755 1.00 95.56 82 ASP A CA 1
ATOM 618 C C . ASP A 1 82 ? -14.219 -0.764 -1.233 1.00 95.56 82 ASP A C 1
ATOM 620 O O . ASP A 1 82 ? -15.343 -1.117 -1.600 1.00 95.56 82 ASP A O 1
ATOM 624 N N . PHE A 1 83 ? -13.489 -1.498 -0.386 1.00 94.06 83 PHE A N 1
ATOM 625 C CA . PHE A 1 83 ? -13.957 -2.683 0.335 1.00 94.06 83 PHE A CA 1
ATOM 626 C C . PHE A 1 83 ? -14.368 -2.376 1.785 1.00 94.06 83 PHE A C 1
ATOM 628 O O . PHE A 1 83 ? -14.750 -3.295 2.508 1.00 94.06 83 PHE A O 1
ATOM 635 N N . ALA A 1 84 ? -14.311 -1.111 2.219 1.00 96.19 84 ALA A N 1
ATOM 636 C CA . ALA A 1 84 ? -14.748 -0.712 3.551 1.00 96.19 84 ALA A CA 1
ATOM 637 C C . ALA A 1 84 ? -16.220 -1.088 3.791 1.00 96.19 84 ALA A C 1
ATOM 639 O O . ALA A 1 84 ? -17.113 -0.726 3.022 1.00 96.19 84 ALA A O 1
ATOM 640 N N . ILE A 1 85 ? -16.470 -1.780 4.900 1.00 96.44 85 ILE A N 1
ATOM 641 C CA . ILE A 1 85 ? -17.816 -2.106 5.385 1.00 96.44 85 ILE A CA 1
ATOM 642 C C . ILE A 1 85 ? -18.445 -0.863 6.022 1.00 96.44 85 ILE A C 1
ATOM 644 O O . ILE A 1 85 ? -19.632 -0.589 5.845 1.00 96.44 85 ILE A O 1
ATOM 648 N N . LEU A 1 86 ? -17.630 -0.106 6.761 1.00 97.75 86 LEU A N 1
ATOM 649 C CA . LEU A 1 86 ? -18.031 1.085 7.496 1.00 97.75 86 LEU A CA 1
ATOM 650 C C . LEU A 1 86 ? -16.846 2.048 7.603 1.00 97.75 86 LEU A C 1
ATOM 652 O O . LEU A 1 86 ? -15.781 1.660 8.073 1.00 97.75 86 LEU A O 1
ATOM 656 N N . TYR A 1 87 ? -17.040 3.308 7.223 1.00 98.31 87 TYR A N 1
ATOM 657 C CA . TYR A 1 87 ? -16.139 4.394 7.614 1.00 98.31 87 TYR A CA 1
ATOM 658 C C . TYR A 1 87 ? -16.534 4.911 8.995 1.00 98.31 87 TYR A C 1
ATOM 660 O O . TYR A 1 87 ? -17.725 4.975 9.307 1.00 98.31 87 TYR A O 1
ATOM 668 N N . LEU A 1 88 ? -15.552 5.300 9.806 1.00 98.38 88 LEU A N 1
ATOM 669 C CA . LEU A 1 88 ? -15.821 5.932 11.096 1.00 98.38 88 LEU A CA 1
ATOM 670 C C . LEU A 1 88 ? -16.420 7.333 10.877 1.00 98.38 88 LEU A C 1
ATOM 672 O O . LEU A 1 88 ? -16.019 8.068 9.973 1.00 98.38 88 LEU A O 1
ATOM 676 N N . GLU A 1 89 ? -17.383 7.710 11.716 1.00 97.56 89 GLU A N 1
ATOM 677 C CA . GLU A 1 89 ? -17.941 9.061 11.748 1.00 97.56 89 GLU A CA 1
ATOM 678 C C . GLU A 1 89 ? -16.903 10.005 12.367 1.00 97.56 89 GLU A C 1
ATOM 680 O O . GLU A 1 89 ? -16.608 9.909 13.559 1.00 97.56 89 GLU A O 1
ATOM 685 N N . MET A 1 90 ? -16.317 10.879 11.543 1.00 95.62 90 MET A N 1
ATOM 686 C CA . MET A 1 90 ? -15.231 11.776 11.947 1.00 95.62 90 MET A CA 1
ATOM 687 C C . MET A 1 90 ? -15.754 13.144 12.416 1.00 95.62 90 MET A C 1
ATOM 689 O O . MET A 1 90 ? -16.483 13.826 11.693 1.00 95.62 90 MET A O 1
ATOM 693 N N . GLU A 1 91 ? -15.315 13.574 13.597 1.00 94.25 91 GLU A N 1
ATOM 694 C CA . GLU A 1 91 ? -15.499 14.909 14.169 1.00 94.25 91 GLU A CA 1
ATOM 695 C C . GLU A 1 91 ? -14.124 15.576 14.339 1.00 94.25 91 GLU A C 1
ATOM 697 O O . GLU A 1 91 ? -13.218 15.008 14.950 1.00 94.25 91 GLU A O 1
ATOM 702 N N . TYR A 1 92 ? -13.972 16.782 13.789 1.00 89.19 92 TYR A N 1
ATOM 703 C CA . TYR A 1 92 ? -12.758 17.599 13.876 1.00 89.19 92 TYR A CA 1
ATOM 704 C C . TYR A 1 92 ? -12.979 18.714 14.899 1.00 89.19 92 TYR A C 1
ATOM 706 O O . TYR A 1 92 ? -13.971 19.443 14.786 1.00 89.19 92 TYR A O 1
ATOM 714 N N . ASP A 1 93 ? -12.068 18.875 15.860 1.00 86.31 93 ASP A N 1
ATOM 715 C CA . ASP A 1 93 ? -12.090 20.015 16.781 1.00 86.31 93 ASP A CA 1
ATOM 716 C C . ASP A 1 93 ? -11.152 21.160 16.347 1.00 86.31 93 ASP A C 1
ATOM 718 O O . ASP A 1 93 ? -10.440 21.077 15.348 1.00 86.31 93 ASP A O 1
ATOM 722 N N . GLU A 1 94 ? -11.194 22.285 17.068 1.00 75.12 94 GLU A N 1
ATOM 723 C CA . GLU A 1 94 ? -10.397 23.486 16.756 1.00 75.12 94 GLU A CA 1
ATOM 724 C C . GLU A 1 94 ? -8.904 23.365 17.152 1.00 75.12 94 GLU A C 1
ATOM 726 O O . GLU A 1 94 ? -8.182 24.364 17.110 1.00 75.12 94 GLU A O 1
ATOM 731 N N . THR A 1 95 ? -8.439 22.192 17.598 1.00 79.19 95 THR A N 1
ATOM 732 C CA . THR A 1 95 ? -7.116 21.977 18.219 1.00 79.19 95 THR A CA 1
ATOM 733 C C . THR A 1 95 ? -6.284 20.862 17.577 1.00 79.19 95 THR A C 1
ATOM 735 O O . THR A 1 95 ? -5.415 20.291 18.236 1.00 79.19 95 THR A O 1
ATOM 738 N N . ASP A 1 96 ? -6.521 20.582 16.293 1.00 81.19 96 ASP A N 1
ATOM 739 C CA . ASP A 1 96 ? -5.837 19.540 15.508 1.00 81.19 96 ASP A CA 1
ATOM 740 C C . ASP A 1 96 ? -6.011 18.125 16.115 1.00 81.19 96 ASP A C 1
ATOM 742 O O . ASP A 1 96 ? -5.138 17.253 16.023 1.00 81.19 96 ASP A O 1
ATOM 746 N N . ILE A 1 97 ? -7.161 17.904 16.770 1.00 89.31 97 ILE A N 1
ATOM 747 C CA . ILE A 1 97 ? -7.610 16.600 17.261 1.00 89.31 97 ILE A CA 1
ATOM 748 C C . ILE A 1 97 ? -8.804 16.144 16.420 1.00 89.31 97 ILE A C 1
ATOM 750 O O . ILE A 1 97 ? -9.796 16.862 16.259 1.00 89.31 97 ILE A O 1
ATOM 754 N N . VAL A 1 98 ? -8.723 14.910 15.923 1.00 94.75 98 VAL A N 1
ATOM 755 C CA . VAL A 1 98 ? -9.800 14.267 15.165 1.00 94.75 98 VAL A CA 1
ATOM 756 C C . VAL A 1 98 ? -10.307 13.064 15.951 1.00 94.75 98 VAL A C 1
ATOM 758 O O . VAL A 1 98 ? -9.551 12.152 16.283 1.00 94.75 98 VAL A O 1
ATOM 761 N N . THR A 1 99 ? -11.602 13.049 16.257 1.00 96.88 99 THR A N 1
ATOM 762 C CA . THR A 1 99 ? -12.280 11.893 16.853 1.00 96.88 99 THR A CA 1
ATOM 763 C C . THR A 1 99 ? -13.014 11.131 15.756 1.00 96.88 99 THR A C 1
ATOM 765 O O . THR A 1 99 ? -13.833 11.715 15.059 1.00 96.88 99 THR A O 1
ATOM 768 N N . GLY A 1 100 ? -12.782 9.827 15.626 1.00 97.81 100 GLY A N 1
ATOM 769 C CA . GLY A 1 100 ? -13.597 8.943 14.785 1.00 97.81 100 GLY A CA 1
ATOM 770 C C . GLY A 1 100 ? -14.418 7.986 15.639 1.00 97.81 100 GLY A C 1
ATOM 771 O O . GLY A 1 100 ? -13.878 7.424 16.590 1.00 97.81 100 GLY A O 1
ATOM 772 N N . LEU A 1 101 ? -15.698 7.778 15.322 1.00 98.31 101 LEU A N 1
ATOM 773 C CA . LEU A 1 101 ? -16.597 6.884 16.066 1.00 98.31 101 LEU A CA 1
ATOM 774 C C . LEU A 1 101 ? -17.258 5.843 15.155 1.00 98.31 101 LEU A C 1
ATOM 776 O O . LEU A 1 101 ? -17.654 6.147 14.034 1.00 98.31 101 LEU A O 1
ATOM 780 N N . ALA A 1 102 ? -17.421 4.620 15.654 1.00 98.31 102 ALA A N 1
ATOM 781 C CA . ALA A 1 102 ? -18.232 3.583 15.019 1.00 98.31 102 ALA A CA 1
ATOM 782 C C . ALA A 1 102 ? -18.810 2.613 16.060 1.00 98.31 102 ALA A C 1
ATOM 784 O O . ALA A 1 102 ? -18.348 2.538 17.201 1.00 98.31 102 ALA A O 1
ATOM 785 N N . VAL A 1 103 ? -19.826 1.858 15.647 1.00 98.38 103 VAL A N 1
ATOM 786 C CA . VAL A 1 103 ? -20.407 0.747 16.408 1.00 98.38 103 VAL A CA 1
ATOM 787 C C . VAL A 1 103 ? -20.590 -0.420 15.443 1.00 98.38 103 VAL A C 1
ATOM 789 O O . VAL A 1 103 ? -21.301 -0.270 14.449 1.00 98.38 103 VAL A O 1
ATOM 792 N N . TYR A 1 104 ? -19.897 -1.533 15.687 1.00 98.25 104 TYR A N 1
ATOM 793 C CA . TYR A 1 104 ? -19.896 -2.714 14.815 1.00 98.25 104 TYR A CA 1
ATOM 794 C C . TYR A 1 104 ? -19.333 -3.931 15.568 1.00 98.25 104 TYR A C 1
ATOM 796 O O . TYR A 1 104 ? -18.400 -3.769 16.347 1.00 98.25 104 TYR A O 1
ATOM 804 N N . ASP A 1 105 ? -19.853 -5.137 15.336 1.00 97.75 105 ASP A N 1
ATOM 805 C CA . AS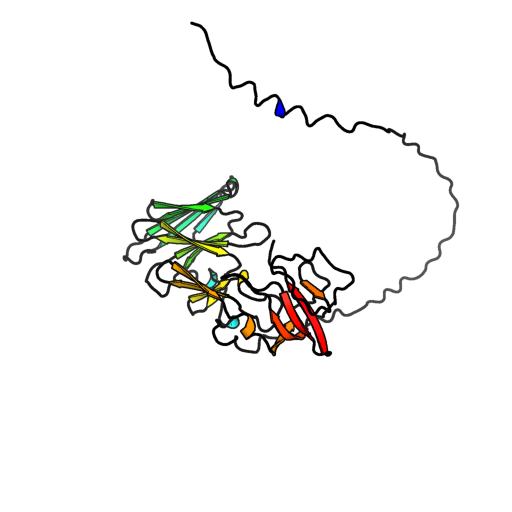P A 1 105 ? -19.263 -6.401 15.820 1.00 97.75 105 ASP A CA 1
ATOM 806 C C . ASP A 1 105 ? -17.958 -6.701 15.059 1.00 97.75 105 ASP A C 1
ATOM 808 O O . ASP A 1 105 ? -17.993 -7.184 13.925 1.00 97.75 105 ASP A O 1
ATOM 812 N N . VAL A 1 106 ? -16.803 -6.348 15.637 1.00 97.50 106 VAL A N 1
ATOM 813 C CA . VAL A 1 106 ? -15.496 -6.520 14.970 1.00 97.50 106 VAL A CA 1
ATOM 814 C C . VAL A 1 106 ? -14.756 -7.784 15.404 1.00 97.50 106 VAL A C 1
ATOM 816 O O . VAL A 1 106 ? -13.736 -8.133 14.805 1.00 97.50 106 VAL A O 1
ATOM 819 N N . ASN A 1 107 ? -15.261 -8.477 16.429 1.00 96.81 107 ASN A N 1
ATOM 820 C CA . ASN A 1 107 ? -14.681 -9.714 16.946 1.00 96.81 107 ASN A CA 1
ATOM 821 C C . ASN A 1 107 ? -15.422 -10.994 16.486 1.00 96.81 107 ASN A C 1
ATOM 823 O O . ASN A 1 107 ? -14.901 -12.094 16.688 1.00 96.81 107 ASN A O 1
ATOM 827 N N . GLY A 1 108 ? -16.605 -10.852 15.876 1.00 95.00 108 GLY A N 1
ATOM 828 C CA . GLY A 1 108 ? -17.438 -11.938 15.361 1.00 95.00 108 GLY A CA 1
ATOM 829 C C . GLY A 1 108 ? -18.291 -12.660 16.416 1.00 95.00 108 GLY A C 1
ATOM 830 O O . GLY A 1 108 ? -18.767 -13.768 16.153 1.00 95.00 108 GLY A O 1
ATOM 831 N N . ASP A 1 109 ? -18.470 -12.102 17.621 1.00 96.38 109 ASP A N 1
ATOM 832 C CA . ASP A 1 109 ? -19.202 -12.749 18.725 1.00 96.38 109 ASP A CA 1
ATOM 833 C C . ASP A 1 109 ? -20.730 -12.546 18.685 1.00 96.38 109 ASP A C 1
ATOM 835 O O . ASP A 1 109 ? -21.469 -13.228 19.408 1.00 96.38 109 ASP A O 1
ATOM 839 N N . GLY A 1 110 ? -21.218 -11.692 17.781 1.00 96.62 110 GLY A N 1
ATOM 840 C CA . GLY A 1 110 ? -22.626 -11.334 17.620 1.00 96.62 110 GLY A CA 1
ATOM 841 C C . GLY A 1 110 ? -23.070 -10.129 18.454 1.00 96.62 110 GLY A C 1
ATOM 842 O O . GLY A 1 110 ? -24.278 -9.879 18.546 1.00 96.62 110 GLY A O 1
ATOM 843 N N . THR A 1 111 ? -22.133 -9.403 19.071 1.00 97.12 111 THR A N 1
ATOM 844 C CA . THR A 1 111 ? -22.378 -8.200 19.878 1.00 97.12 111 THR A CA 1
ATOM 845 C C . THR A 1 111 ? -21.668 -6.997 19.268 1.00 97.12 111 THR A C 1
ATOM 847 O O . THR A 1 111 ? -20.483 -7.062 18.971 1.00 97.12 111 THR A O 1
ATOM 850 N N . ASP A 1 112 ? -22.367 -5.869 19.129 1.00 98.25 112 ASP A N 1
ATOM 851 C CA . ASP A 1 112 ? -21.745 -4.645 18.619 1.00 98.25 112 ASP A CA 1
ATOM 852 C C . ASP A 1 112 ? -20.662 -4.106 19.578 1.00 98.25 112 ASP A C 1
ATOM 854 O O . ASP A 1 112 ? -20.944 -3.823 20.749 1.00 98.25 112 ASP A O 1
ATOM 858 N N . ASP A 1 113 ? -19.452 -3.875 19.064 1.00 98.56 113 ASP A N 1
ATOM 859 C CA . ASP A 1 113 ? -18.365 -3.219 19.788 1.00 98.56 113 ASP A CA 1
ATOM 860 C C . ASP A 1 113 ? -18.419 -1.691 19.615 1.00 98.56 113 ASP A C 1
ATOM 862 O O . ASP A 1 113 ? -18.685 -1.167 18.532 1.00 98.56 113 ASP A O 1
ATOM 866 N N . SER A 1 114 ? -18.106 -0.947 20.680 1.00 98.56 114 SER A N 1
ATOM 867 C CA . SER A 1 114 ? -17.936 0.510 20.621 1.00 98.56 114 SER A CA 1
ATOM 868 C C . SER A 1 114 ? -16.512 0.850 20.193 1.00 98.56 114 SER A C 1
ATOM 870 O O . SER A 1 114 ? -15.566 0.583 20.936 1.00 98.56 114 SER A O 1
ATOM 872 N N . ILE A 1 115 ? -16.370 1.511 19.045 1.00 98.81 115 ILE A N 1
ATOM 873 C CA . ILE A 1 115 ? -15.089 1.825 18.405 1.00 98.81 115 ILE A CA 1
ATOM 874 C C . ILE A 1 115 ? -14.876 3.341 18.426 1.00 98.81 115 ILE A C 1
ATOM 876 O O . ILE A 1 115 ? -15.757 4.116 18.050 1.00 98.81 115 ILE A O 1
ATOM 880 N N . ARG A 1 116 ? -13.691 3.769 18.862 1.00 98.44 116 ARG A N 1
ATOM 881 C CA . ARG A 1 116 ? -13.243 5.164 18.852 1.00 98.44 116 ARG A CA 1
ATOM 882 C C . ARG A 1 116 ? -11.800 5.237 18.371 1.00 98.44 116 ARG A C 1
ATOM 884 O O . ARG A 1 116 ? -10.967 4.479 18.859 1.00 98.44 116 ARG A O 1
ATOM 891 N N . ILE A 1 117 ? -11.490 6.184 17.494 1.00 98.00 117 ILE A N 1
ATOM 892 C CA . ILE A 1 117 ? -10.118 6.660 17.302 1.00 98.00 117 ILE A CA 1
ATOM 893 C C . ILE A 1 117 ? -9.986 8.093 17.808 1.00 98.00 117 ILE A C 1
ATOM 895 O O . ILE A 1 117 ? -10.898 8.902 17.646 1.00 98.00 117 ILE A O 1
ATOM 899 N N . ASP A 1 118 ? -8.844 8.382 18.419 1.00 97.06 118 ASP A N 1
ATOM 900 C CA . ASP A 1 118 ? -8.415 9.711 18.842 1.00 97.06 118 ASP A CA 1
ATOM 901 C C . ASP A 1 118 ? -7.090 10.023 18.141 1.00 97.06 118 ASP A C 1
ATOM 903 O O . ASP A 1 118 ? -6.045 9.486 18.518 1.00 97.06 118 ASP A O 1
ATOM 907 N N . VAL A 1 119 ? -7.142 10.857 17.106 1.00 96.38 119 VAL A N 1
ATOM 908 C CA . VAL A 1 119 ? -5.976 11.354 16.368 1.00 96.38 119 VAL A CA 1
ATOM 909 C C . VAL A 1 119 ? -5.551 12.679 16.985 1.00 96.38 119 VAL A C 1
ATOM 911 O O . VAL A 1 119 ? -6.379 13.568 17.163 1.00 96.38 119 VAL A O 1
ATOM 914 N N . ASN A 1 120 ? -4.268 12.830 17.293 1.00 94.44 120 ASN A N 1
ATOM 915 C CA . ASN A 1 120 ? -3.657 14.103 17.653 1.00 94.44 120 ASN A CA 1
ATOM 916 C C . ASN A 1 120 ? -2.583 14.415 16.608 1.00 94.44 120 ASN A C 1
ATOM 918 O O . ASN A 1 120 ? -1.471 13.885 16.691 1.00 94.44 120 ASN A O 1
ATOM 922 N N . GLU A 1 121 ? -2.933 15.239 15.620 1.00 89.81 121 GLU A N 1
ATOM 923 C CA . GLU A 1 121 ? -2.066 15.541 14.473 1.00 89.81 121 GLU A CA 1
ATOM 924 C C . GLU A 1 121 ? -0.842 16.361 14.911 1.00 89.81 121 GLU A C 1
ATOM 926 O O . GLU A 1 121 ? 0.266 16.138 14.433 1.00 89.81 121 GLU A O 1
ATOM 931 N N . TYR A 1 122 ? -0.989 17.227 15.923 1.00 88.19 122 TYR A N 1
ATOM 932 C CA . TYR A 1 122 ? 0.135 17.970 16.506 1.00 88.19 122 TYR A CA 1
ATOM 933 C C . TYR A 1 122 ? 1.185 17.066 17.184 1.00 88.19 122 TYR A C 1
ATOM 935 O O . TYR A 1 122 ? 2.384 17.355 17.148 1.00 88.19 122 TYR A O 1
ATOM 943 N N . ALA A 1 123 ? 0.748 15.992 17.845 1.00 91.44 123 ALA A N 1
ATOM 944 C CA . ALA A 1 123 ? 1.622 15.029 18.516 1.00 91.44 123 ALA A CA 1
ATOM 945 C C . ALA A 1 123 ? 2.102 13.896 17.593 1.00 91.44 123 ALA A C 1
ATOM 947 O O . ALA A 1 123 ? 3.013 13.160 17.979 1.00 91.44 123 ALA A O 1
ATOM 948 N N . GLY A 1 124 ? 1.492 13.749 16.414 1.00 92.88 124 GLY A N 1
ATOM 949 C CA . GLY A 1 124 ? 1.761 12.672 15.468 1.00 92.88 124 GLY A CA 1
ATOM 950 C C . GLY A 1 124 ? 1.311 11.296 15.975 1.00 92.88 124 GLY A C 1
ATOM 951 O O . GLY A 1 124 ? 2.041 10.316 15.830 1.00 92.88 124 GLY A O 1
ATOM 952 N N . THR A 1 125 ? 0.167 11.201 16.666 1.00 95.19 125 THR A N 1
ATOM 953 C CA . THR A 1 125 ? -0.275 9.942 17.306 1.00 95.19 125 THR A CA 1
ATOM 954 C C . THR A 1 125 ? -1.759 9.666 17.140 1.00 95.19 125 THR A C 1
ATOM 956 O O . THR A 1 125 ? -2.576 10.538 17.438 1.00 95.19 125 THR A O 1
ATOM 959 N N . THR A 1 126 ? -2.105 8.413 16.836 1.00 96.94 126 THR A N 1
ATOM 960 C CA . THR A 1 126 ? -3.487 7.915 16.873 1.00 96.94 126 THR A CA 1
ATOM 961 C C . THR A 1 126 ? -3.655 6.869 17.971 1.00 96.94 126 THR A C 1
ATOM 963 O O . THR A 1 126 ? -2.877 5.920 18.066 1.00 96.94 126 THR A O 1
ATOM 966 N N . THR A 1 127 ? -4.696 7.011 18.793 1.00 97.69 127 THR A N 1
ATOM 967 C CA . THR A 1 127 ? -5.128 5.999 19.768 1.00 97.69 127 THR A CA 1
ATOM 968 C C . THR A 1 127 ? -6.406 5.326 19.279 1.00 97.69 127 THR A C 1
ATOM 970 O O . THR A 1 127 ? -7.452 5.966 19.221 1.00 97.69 127 THR A O 1
ATOM 973 N N . ALA A 1 128 ? -6.346 4.033 18.966 1.00 98.25 128 ALA A N 1
ATOM 974 C CA . ALA A 1 128 ? -7.513 3.219 18.634 1.00 98.25 128 ALA A CA 1
ATOM 975 C C . ALA A 1 128 ? -8.043 2.525 19.896 1.00 98.25 128 ALA A C 1
ATOM 977 O O . ALA A 1 128 ? -7.303 1.804 20.562 1.00 98.25 128 ALA A O 1
ATOM 978 N N . THR A 1 129 ? -9.316 2.735 20.230 1.00 98.62 129 THR A N 1
ATOM 979 C CA . THR A 1 129 ? -9.979 2.212 21.431 1.00 98.62 129 THR A CA 1
ATOM 980 C C . THR A 1 129 ? -11.236 1.438 21.057 1.00 98.62 129 THR A C 1
ATOM 982 O O . THR A 1 129 ? -12.143 1.990 20.440 1.00 98.62 129 THR A O 1
ATOM 985 N N . ILE A 1 130 ? -11.321 0.174 21.476 1.00 98.50 130 ILE A N 1
ATOM 986 C CA . ILE A 1 130 ? -12.473 -0.703 21.228 1.00 98.50 130 ILE A CA 1
ATOM 987 C C . ILE A 1 130 ? -12.923 -1.287 22.572 1.00 98.50 130 ILE A C 1
ATOM 989 O O . ILE A 1 130 ? -12.112 -1.822 23.331 1.00 98.50 130 ILE A O 1
ATOM 993 N N . ASN A 1 131 ? -14.194 -1.075 22.927 1.00 98.00 131 ASN A N 1
ATOM 994 C CA . ASN A 1 131 ? -14.779 -1.394 24.242 1.00 98.00 131 ASN A CA 1
ATOM 995 C C . ASN A 1 131 ? -13.954 -0.904 25.455 1.00 98.00 131 ASN A C 1
ATOM 997 O O . ASN A 1 131 ? -13.916 -1.537 26.512 1.00 98.00 131 ASN A O 1
ATOM 1001 N N . GLY A 1 132 ? -13.288 0.247 25.317 1.00 97.25 132 GLY A N 1
ATOM 1002 C CA . GLY A 1 132 ? -12.463 0.845 26.375 1.00 97.25 132 GLY A CA 1
ATOM 1003 C C . GLY A 1 132 ? -11.071 0.223 26.548 1.00 97.25 132 GLY A C 1
ATOM 1004 O O . GLY A 1 132 ? -10.377 0.574 27.502 1.00 97.25 132 GLY A O 1
ATOM 1005 N N . VAL A 1 133 ? -10.648 -0.669 25.647 1.00 98.06 133 VAL A N 1
ATOM 1006 C CA . VAL A 1 133 ? -9.267 -1.166 25.552 1.00 98.06 133 VAL A CA 1
ATOM 1007 C C . VAL A 1 133 ? -8.582 -0.488 24.370 1.00 98.06 133 VAL A C 1
ATOM 1009 O O . VAL A 1 133 ? -9.182 -0.390 23.304 1.00 98.06 133 VAL A O 1
ATOM 1012 N N . SER A 1 134 ? -7.343 -0.021 24.544 1.00 98.06 134 SER A N 1
ATOM 1013 C CA . SER A 1 134 ? -6.678 0.856 23.570 1.00 98.06 134 SER A CA 1
ATOM 1014 C C . SER A 1 134 ? -5.335 0.324 23.065 1.00 98.06 134 SER A C 1
ATOM 1016 O O . SER A 1 134 ? -4.573 -0.280 23.822 1.00 98.06 134 SER A O 1
ATOM 1018 N N . ALA A 1 135 ? -5.022 0.640 21.810 1.00 97.81 135 ALA A N 1
ATOM 1019 C CA . ALA A 1 135 ? -3.700 0.565 21.192 1.00 97.81 135 ALA A CA 1
ATOM 1020 C C . ALA A 1 135 ? -3.324 1.939 20.601 1.00 97.81 135 ALA A C 1
ATOM 1022 O O . ALA A 1 135 ? -4.193 2.786 20.398 1.00 97.81 135 ALA A O 1
ATOM 1023 N N . ILE A 1 136 ? -2.035 2.178 20.349 1.00 96.31 136 ILE A N 1
ATOM 1024 C CA . ILE A 1 136 ? -1.515 3.462 19.851 1.00 96.31 136 ILE A CA 1
ATOM 1025 C C . ILE A 1 136 ? -0.581 3.198 18.666 1.00 96.31 136 ILE A C 1
ATOM 1027 O O . ILE A 1 136 ? 0.267 2.311 18.762 1.00 96.31 136 ILE A O 1
ATOM 1031 N N . CYS A 1 137 ? -0.695 3.995 17.603 1.00 95.38 137 CYS A N 1
ATOM 1032 C CA . CYS A 1 137 ? 0.316 4.121 16.551 1.00 95.38 137 CYS A CA 1
ATOM 1033 C C . CYS A 1 137 ? 0.810 5.573 16.429 1.00 95.38 137 CYS A C 1
ATOM 1035 O O . CYS A 1 137 ? 0.213 6.510 16.968 1.00 95.38 137 CYS A O 1
ATOM 1037 N N . ILE A 1 138 ? 1.927 5.742 15.724 1.00 94.56 138 ILE A N 1
ATOM 1038 C CA . ILE A 1 138 ? 2.359 7.043 15.198 1.00 94.56 138 ILE A CA 1
ATOM 1039 C C . ILE A 1 138 ? 1.539 7.301 13.929 1.00 94.56 138 ILE A C 1
ATOM 1041 O O . ILE A 1 138 ? 1.218 6.345 13.228 1.00 94.56 138 ILE A O 1
ATOM 1045 N N . THR A 1 139 ? 1.165 8.550 13.673 1.00 92.94 139 THR A N 1
ATOM 1046 C CA . THR A 1 139 ? 0.432 8.966 12.469 1.00 92.94 139 THR A CA 1
ATOM 1047 C C . THR A 1 139 ? 0.830 10.400 12.147 1.00 92.94 139 THR A C 1
ATOM 1049 O O . THR A 1 139 ? 0.590 11.275 12.973 1.00 92.94 139 THR A O 1
ATOM 1052 N N . ASP A 1 140 ? 1.444 10.639 10.993 1.00 90.31 140 ASP A N 1
ATOM 1053 C CA . ASP A 1 140 ? 1.971 11.948 10.595 1.00 90.31 140 ASP A CA 1
ATOM 1054 C C . ASP A 1 140 ? 0.875 12.843 9.985 1.00 90.31 140 ASP A C 1
ATOM 1056 O O . ASP A 1 140 ? 0.717 13.996 10.385 1.00 90.31 140 ASP A O 1
ATOM 1060 N N . TYR A 1 141 ? 0.083 12.306 9.051 1.00 91.50 141 TYR A N 1
ATOM 1061 C CA . TYR A 1 141 ? -0.970 13.012 8.316 1.00 91.50 141 TYR A CA 1
ATOM 1062 C C . TYR A 1 141 ? -2.195 12.109 8.128 1.00 91.50 141 TYR A C 1
ATOM 1064 O O . TYR A 1 141 ? -2.402 11.507 7.070 1.00 91.50 141 TYR A O 1
ATOM 1072 N N . PHE A 1 142 ? -3.026 12.013 9.166 1.00 94.31 142 PHE A N 1
ATOM 1073 C CA . PHE A 1 142 ? -4.255 11.220 9.139 1.00 94.31 142 PHE A CA 1
ATOM 1074 C C . PHE A 1 142 ? -5.175 11.609 7.967 1.00 94.31 142 PHE A C 1
ATOM 1076 O O . PHE A 1 142 ? -5.366 12.784 7.656 1.00 94.31 142 PHE A O 1
ATOM 1083 N N . THR A 1 143 ? -5.785 10.607 7.331 1.00 94.00 143 THR A N 1
ATOM 1084 C CA . THR A 1 143 ? -6.708 10.809 6.201 1.00 94.00 143 THR A CA 1
ATOM 1085 C C . THR A 1 143 ? -8.080 10.195 6.427 1.00 94.00 143 THR A C 1
ATOM 1087 O O . THR A 1 143 ? -9.094 10.848 6.184 1.00 94.00 143 THR A O 1
ATOM 1090 N N . SER A 1 144 ? -8.141 8.934 6.857 1.00 96.06 144 SER A N 1
ATOM 1091 C CA . SER A 1 144 ? -9.400 8.232 7.089 1.00 96.06 144 SER A CA 1
ATOM 1092 C C . SER A 1 144 ? -9.225 7.040 8.024 1.00 96.06 144 SER A C 1
ATOM 1094 O O . SER A 1 144 ? -8.119 6.534 8.217 1.00 96.06 144 SER A O 1
ATOM 1096 N N . ALA A 1 145 ? -10.336 6.562 8.580 1.00 98.12 145 ALA A N 1
ATOM 1097 C CA . ALA A 1 145 ? -10.385 5.262 9.228 1.00 98.12 145 ALA A CA 1
ATOM 1098 C C . ALA A 1 145 ? -11.659 4.509 8.854 1.00 98.12 145 ALA A C 1
ATOM 1100 O O . ALA A 1 145 ? -12.742 5.096 8.747 1.00 98.12 145 ALA A O 1
ATOM 1101 N N . PHE A 1 146 ? -11.523 3.202 8.655 1.00 98.38 146 PHE A N 1
ATOM 1102 C CA . PHE A 1 146 ? -12.615 2.330 8.243 1.00 98.38 146 PHE A CA 1
ATOM 1103 C C . PHE A 1 146 ? -12.405 0.888 8.699 1.00 98.38 146 PHE A C 1
ATOM 1105 O O . PHE A 1 146 ? -11.294 0.454 9.000 1.00 98.38 146 PHE A O 1
ATOM 1112 N N . LEU A 1 147 ? -13.509 0.154 8.736 1.00 98.19 147 LEU A N 1
ATOM 1113 C CA . LEU A 1 147 ? -13.587 -1.263 9.049 1.00 98.19 147 LEU A CA 1
ATOM 1114 C C . LEU A 1 147 ? -13.648 -2.079 7.758 1.00 98.19 147 LEU A C 1
ATOM 1116 O O . LEU A 1 147 ? -14.400 -1.730 6.842 1.00 98.19 147 LEU A O 1
ATOM 1120 N N . ILE A 1 148 ? -12.891 -3.171 7.692 1.00 95.62 148 ILE A N 1
ATOM 1121 C CA . ILE A 1 148 ? -12.824 -4.053 6.524 1.00 95.62 148 ILE A CA 1
ATOM 1122 C C . ILE A 1 148 ? -12.694 -5.524 6.943 1.00 95.62 148 ILE A C 1
ATOM 1124 O O . ILE A 1 148 ? -11.909 -5.871 7.822 1.00 95.62 148 ILE A O 1
ATOM 1128 N N . ASP A 1 149 ? -13.460 -6.386 6.277 1.00 93.75 149 ASP A N 1
ATOM 1129 C CA . ASP A 1 149 ? -13.223 -7.831 6.227 1.00 93.75 149 ASP A CA 1
ATOM 1130 C C . ASP A 1 149 ? -12.242 -8.094 5.076 1.00 93.75 149 ASP A C 1
ATOM 1132 O O . ASP A 1 149 ? -12.562 -7.874 3.902 1.00 93.75 149 ASP A O 1
ATOM 1136 N N . ILE A 1 150 ? -11.010 -8.472 5.420 1.00 88.12 150 ILE A N 1
ATOM 1137 C CA . ILE A 1 150 ? -9.939 -8.731 4.448 1.00 88.12 150 ILE A CA 1
ATOM 1138 C C . ILE A 1 150 ? -9.155 -10.019 4.734 1.00 88.12 150 ILE A C 1
ATOM 1140 O O . ILE A 1 150 ? -8.554 -10.596 3.819 1.00 88.12 150 ILE A O 1
ATOM 1144 N N . ASP A 1 151 ? -9.174 -10.485 5.982 1.00 84.12 151 ASP A N 1
ATOM 1145 C CA . ASP A 1 151 ? -8.497 -11.695 6.429 1.00 84.12 151 ASP A CA 1
ATOM 1146 C C . ASP A 1 151 ? -9.356 -12.927 6.154 1.00 84.12 151 ASP A C 1
ATOM 1148 O O . ASP A 1 151 ? -10.239 -13.300 6.914 1.00 84.12 151 ASP A O 1
ATOM 1152 N N . ARG A 1 152 ? -9.049 -13.627 5.062 1.00 73.06 152 ARG A N 1
ATOM 1153 C CA . ARG A 1 152 ? -9.780 -14.845 4.672 1.00 73.06 152 ARG A CA 1
ATOM 1154 C C . ARG A 1 152 ? -9.506 -16.058 5.578 1.00 73.06 152 ARG A C 1
ATOM 1156 O O . ARG A 1 152 ? -9.943 -17.163 5.249 1.00 73.06 152 ARG A O 1
ATOM 1163 N N . GLY A 1 153 ? -8.734 -15.893 6.653 1.00 78.94 153 GLY A N 1
ATOM 1164 C CA . GLY A 1 153 ? -8.429 -16.925 7.638 1.00 78.94 153 GLY A CA 1
ATOM 1165 C C . GLY A 1 153 ? -9.404 -16.993 8.816 1.00 78.94 153 GLY A C 1
ATOM 1166 O O . GLY A 1 153 ? -9.366 -17.992 9.538 1.00 78.94 153 GLY A O 1
ATOM 1167 N N . ASP A 1 154 ? -10.244 -15.977 9.027 1.00 86.50 154 ASP A N 1
ATOM 1168 C CA . ASP A 1 154 ? -11.172 -15.885 10.157 1.00 86.50 154 ASP A CA 1
ATOM 1169 C C . ASP A 1 154 ? -12.374 -14.958 9.872 1.00 86.50 154 ASP A C 1
ATOM 1171 O O . ASP A 1 154 ? -12.611 -14.586 8.729 1.00 86.50 154 ASP A O 1
ATOM 1175 N N . ASP A 1 155 ? -13.180 -14.680 10.903 1.00 89.00 155 ASP A N 1
ATOM 1176 C CA . ASP A 1 155 ? -14.389 -13.845 10.845 1.00 89.00 155 ASP A CA 1
ATOM 1177 C C . ASP A 1 155 ? -14.170 -12.464 11.525 1.00 89.00 155 ASP A C 1
ATOM 1179 O O . ASP A 1 155 ? -15.131 -11.821 11.948 1.00 89.00 155 ASP A O 1
ATOM 1183 N N . TYR A 1 156 ? -12.913 -12.022 11.707 1.00 94.75 156 TYR A N 1
ATOM 1184 C CA . TYR A 1 156 ? -12.602 -10.734 12.348 1.00 94.75 156 TYR A CA 1
ATOM 1185 C C . TYR A 1 156 ? -12.666 -9.569 11.361 1.00 94.75 156 TYR A C 1
ATOM 1187 O O . TYR A 1 156 ? -12.280 -9.685 10.199 1.00 94.75 156 TYR A O 1
ATOM 1195 N N . ILE A 1 157 ? -13.056 -8.400 11.867 1.00 96.62 157 ILE A N 1
ATOM 1196 C CA . ILE A 1 157 ? -13.042 -7.154 11.102 1.00 96.62 157 ILE A CA 1
ATOM 1197 C C . ILE A 1 157 ? -11.872 -6.295 11.571 1.00 96.62 157 ILE A C 1
ATOM 1199 O O . ILE A 1 157 ? -11.755 -5.962 12.753 1.00 96.62 157 ILE A O 1
ATOM 1203 N N . ASP A 1 158 ? -11.012 -5.910 10.634 1.00 96.88 158 ASP A N 1
ATOM 1204 C CA . ASP A 1 158 ? -9.851 -5.078 10.920 1.00 96.88 158 ASP A CA 1
ATOM 1205 C C . ASP A 1 158 ? -10.196 -3.590 10.786 1.00 96.88 158 ASP A C 1
ATOM 1207 O O . ASP A 1 158 ? -10.844 -3.153 9.831 1.00 96.88 158 ASP A O 1
ATOM 1211 N N . LEU A 1 159 ? -9.722 -2.792 11.742 1.00 98.19 159 LEU A N 1
ATOM 1212 C CA . LEU A 1 159 ? -9.735 -1.336 11.686 1.00 98.19 159 LEU A CA 1
ATOM 1213 C C . LEU A 1 159 ? -8.465 -0.859 10.979 1.00 98.19 159 LEU A C 1
ATOM 1215 O O . LEU A 1 159 ? -7.358 -1.008 11.498 1.00 98.19 159 LEU A O 1
ATOM 1219 N N . PHE A 1 160 ? -8.640 -0.242 9.816 1.00 98.00 160 PHE A N 1
ATOM 1220 C CA . PHE A 1 160 ? -7.586 0.462 9.099 1.00 98.00 160 PHE A CA 1
ATOM 1221 C C . PHE A 1 160 ? -7.619 1.941 9.484 1.00 98.00 160 PHE A C 1
ATOM 1223 O O . PHE A 1 160 ? -8.668 2.582 9.425 1.00 98.00 160 PHE A O 1
ATOM 1230 N N . VAL A 1 161 ? -6.457 2.483 9.843 1.00 97.94 161 VAL A N 1
ATOM 1231 C CA . VAL A 1 161 ? -6.200 3.919 10.005 1.00 97.94 161 VAL A CA 1
ATOM 1232 C C . VAL A 1 161 ? -5.211 4.314 8.915 1.00 97.94 161 VAL A C 1
ATOM 1234 O O . VAL A 1 161 ? -4.094 3.797 8.879 1.00 97.94 161 VAL A O 1
ATOM 1237 N N . GLN A 1 162 ? -5.632 5.187 8.002 1.00 96.88 162 GLN A N 1
ATOM 1238 C CA . GLN A 1 162 ? -4.812 5.644 6.885 1.00 96.88 162 GLN A CA 1
ATOM 1239 C C . GLN A 1 162 ? -4.110 6.961 7.204 1.00 96.88 162 GLN A C 1
ATOM 1241 O O . GLN A 1 162 ? -4.728 7.948 7.608 1.00 96.88 162 GLN A O 1
ATOM 1246 N N . ASP A 1 163 ? -2.816 6.962 6.931 1.00 94.62 163 ASP A N 1
ATOM 1247 C CA . ASP A 1 163 ? -1.879 8.067 7.021 1.00 94.62 163 ASP A CA 1
ATOM 1248 C C . ASP A 1 163 ? -1.346 8.369 5.611 1.00 94.62 163 ASP A C 1
ATOM 1250 O O . ASP A 1 163 ? -1.042 7.441 4.858 1.00 94.62 163 ASP A O 1
ATOM 1254 N N . ASN A 1 164 ? -1.226 9.643 5.242 1.00 92.44 164 ASN A N 1
ATOM 1255 C CA . ASN A 1 164 ? -0.550 10.057 4.009 1.00 92.44 164 ASN A CA 1
ATOM 1256 C C . ASN A 1 164 ? 0.980 10.028 4.125 1.00 92.44 164 ASN A C 1
ATOM 1258 O O . ASN A 1 164 ? 1.648 10.025 3.093 1.00 92.44 164 ASN A O 1
ATOM 1262 N N . GLY A 1 165 ? 1.517 9.997 5.348 1.00 89.69 165 GLY A N 1
ATOM 1263 C CA . GLY A 1 165 ? 2.947 10.043 5.629 1.00 89.69 165 GLY A CA 1
ATOM 1264 C C . GLY A 1 165 ? 3.612 11.368 5.228 1.00 89.69 165 GLY A C 1
ATOM 1265 O O . GLY A 1 165 ? 3.029 12.194 4.513 1.00 89.69 165 GLY A O 1
ATOM 1266 N N . PRO A 1 166 ? 4.846 11.626 5.691 1.00 84.19 166 PRO A N 1
ATOM 1267 C CA . PRO A 1 166 ? 5.660 12.693 5.122 1.00 84.19 166 PRO A CA 1
ATOM 1268 C C . PRO A 1 166 ? 5.865 12.448 3.619 1.00 84.19 166 PRO A C 1
ATOM 1270 O O . PRO A 1 166 ? 5.864 11.309 3.171 1.00 84.19 166 PRO A O 1
ATOM 1273 N N . SER A 1 167 ? 6.038 13.521 2.844 1.00 82.94 167 SER A N 1
ATOM 1274 C CA . SER A 1 167 ? 6.408 13.460 1.416 1.00 82.94 167 SER A CA 1
ATOM 1275 C C . SER A 1 167 ? 5.477 12.668 0.474 1.00 82.94 167 SER A C 1
ATOM 1277 O O . SER A 1 167 ? 5.878 12.393 -0.652 1.00 82.94 167 SER A O 1
ATOM 1279 N N . GLU A 1 168 ? 4.226 12.396 0.871 1.00 83.12 168 GLU A N 1
ATOM 1280 C CA . GLU A 1 168 ? 3.291 11.504 0.152 1.00 83.12 168 GLU A CA 1
ATOM 1281 C C . GLU A 1 168 ? 3.708 10.015 0.170 1.00 83.12 168 GLU A C 1
ATOM 1283 O O . GLU A 1 168 ? 3.434 9.283 -0.783 1.00 83.12 168 GLU A O 1
ATOM 1288 N N . ASP A 1 169 ? 4.315 9.555 1.275 1.00 87.81 169 ASP A N 1
ATOM 1289 C CA . ASP A 1 169 ? 4.657 8.149 1.547 1.00 87.81 169 ASP A CA 1
ATOM 1290 C C . ASP A 1 169 ? 3.638 7.470 2.499 1.00 87.81 169 ASP A C 1
ATOM 1292 O O . ASP A 1 169 ? 3.939 7.233 3.677 1.00 87.81 169 ASP A O 1
ATOM 1296 N N . PRO A 1 170 ? 2.415 7.133 2.029 1.00 93.56 170 PRO A N 1
ATOM 1297 C CA . PRO A 1 170 ? 1.308 6.717 2.884 1.00 93.56 170 PRO A CA 1
ATOM 1298 C C . PRO A 1 170 ? 1.562 5.427 3.658 1.00 93.56 170 PRO A C 1
ATOM 1300 O O . PRO A 1 170 ? 2.298 4.532 3.235 1.00 93.56 170 PRO A O 1
ATOM 1303 N N . VAL A 1 171 ? 0.870 5.297 4.787 1.00 95.75 171 VAL A N 1
ATOM 1304 C CA . VAL A 1 171 ? 0.900 4.120 5.656 1.00 95.75 171 VAL A CA 1
ATOM 1305 C C . VAL A 1 171 ? -0.525 3.761 6.061 1.00 95.75 171 VAL A C 1
ATOM 1307 O O . VAL A 1 171 ? -1.325 4.613 6.428 1.00 95.75 171 VAL A O 1
ATOM 1310 N N . SER A 1 172 ? -0.871 2.478 5.998 1.00 97.31 172 SER A N 1
ATOM 1311 C CA . SER A 1 172 ? -2.077 1.956 6.642 1.00 97.31 172 SER A CA 1
ATOM 1312 C C . SER A 1 172 ? -1.683 1.209 7.909 1.00 97.31 172 SER A C 1
ATOM 1314 O O . SER A 1 172 ? -1.032 0.164 7.829 1.00 97.31 172 SER A O 1
ATOM 1316 N N . HIS A 1 173 ? -2.084 1.740 9.062 1.00 97.69 173 HIS A N 1
ATOM 1317 C CA . HIS A 1 173 ? -1.951 1.085 10.362 1.00 97.69 173 HIS A CA 1
ATOM 1318 C C . HIS A 1 173 ? -3.168 0.195 10.589 1.00 97.69 173 HIS A C 1
ATOM 1320 O O . HIS A 1 173 ? -4.304 0.652 10.436 1.00 97.69 173 HIS A O 1
ATOM 1326 N N . ILE A 1 174 ? -2.946 -1.068 10.950 1.00 97.62 174 ILE A N 1
ATOM 1327 C CA . ILE A 1 174 ? -4.021 -2.062 10.997 1.00 97.62 174 ILE A CA 1
ATOM 1328 C C . ILE A 1 174 ? -4.181 -2.592 12.418 1.00 97.62 174 ILE A C 1
ATOM 1330 O O . ILE A 1 174 ? -3.216 -3.030 13.054 1.00 97.62 174 ILE A O 1
ATOM 1334 N N . PHE A 1 175 ? -5.413 -2.559 12.918 1.00 97.94 175 PHE A N 1
ATOM 1335 C CA . PHE A 1 175 ? -5.766 -2.963 14.272 1.00 97.94 175 PHE A CA 1
ATOM 1336 C C . PHE A 1 175 ? -6.855 -4.032 14.273 1.00 97.94 175 PHE A C 1
ATOM 1338 O O . PHE A 1 175 ? -7.865 -3.891 13.589 1.00 97.94 175 PHE A O 1
ATOM 1345 N N . ARG A 1 176 ? -6.699 -5.042 15.132 1.00 97.00 176 ARG A N 1
ATOM 1346 C CA . ARG A 1 176 ? -7.711 -6.074 15.388 1.00 97.00 176 ARG A CA 1
ATOM 1347 C C . ARG A 1 176 ? -8.132 -6.083 16.849 1.00 97.00 176 ARG A C 1
ATOM 1349 O O . ARG A 1 176 ? -7.278 -6.030 17.735 1.00 97.00 176 ARG A O 1
ATOM 1356 N N . TYR A 1 177 ? -9.427 -6.219 17.115 1.00 97.69 177 TYR A N 1
ATOM 1357 C CA . TYR A 1 177 ? -9.944 -6.494 18.456 1.00 97.69 177 TYR A CA 1
ATOM 1358 C C . TYR A 1 177 ? -10.312 -7.971 18.598 1.00 97.69 177 TYR A C 1
ATOM 1360 O O . TYR A 1 177 ? -11.065 -8.506 17.797 1.00 97.69 177 TYR A O 1
ATOM 1368 N N . ASN A 1 178 ? -9.793 -8.637 19.632 1.00 95.25 178 ASN A N 1
ATOM 1369 C CA . ASN A 1 178 ? -10.033 -10.069 19.869 1.00 95.25 178 ASN A CA 1
ATOM 1370 C C . ASN A 1 178 ? -11.032 -10.355 21.012 1.00 95.25 178 ASN A C 1
ATOM 1372 O O . ASN A 1 178 ? -10.905 -11.362 21.711 1.00 95.25 178 ASN A O 1
ATOM 1376 N N . GLY A 1 179 ? -11.936 -9.414 21.304 1.00 96.62 179 GLY A N 1
ATOM 1377 C CA . GLY A 1 179 ? -12.834 -9.474 22.466 1.00 96.62 179 GLY A CA 1
ATOM 1378 C C . GLY A 1 179 ? -12.169 -9.158 23.817 1.00 96.62 179 GLY A C 1
ATOM 1379 O O . GLY A 1 179 ? -12.847 -9.060 24.838 1.00 96.62 179 GLY A O 1
ATOM 1380 N N . THR A 1 180 ? -10.839 -8.984 23.869 1.00 97.19 180 THR A N 1
ATOM 1381 C CA . THR A 1 180 ? -10.115 -8.663 25.119 1.00 97.19 180 THR A CA 1
ATOM 1382 C C . THR A 1 180 ? -9.025 -7.603 24.972 1.00 97.19 180 THR A C 1
ATOM 1384 O O . THR A 1 180 ? -8.778 -6.856 25.916 1.00 97.19 180 THR A O 1
ATOM 1387 N N . HIS A 1 181 ? -8.377 -7.523 23.811 1.00 97.75 181 HIS A N 1
ATOM 1388 C CA . HIS A 1 181 ? -7.274 -6.615 23.513 1.00 97.75 181 HIS A CA 1
ATOM 1389 C C . HIS A 1 181 ? -7.440 -6.040 22.108 1.00 97.75 181 HIS A C 1
ATOM 1391 O O . HIS A 1 181 ? -7.840 -6.763 21.194 1.00 97.75 181 HIS A O 1
ATOM 1397 N N . VAL A 1 182 ? -7.079 -4.766 21.937 1.00 98.00 182 VAL A N 1
ATOM 1398 C CA . VAL A 1 182 ? -6.794 -4.187 20.619 1.00 98.00 182 VAL A CA 1
ATOM 1399 C C . VAL A 1 182 ? -5.324 -4.455 20.311 1.00 98.00 182 VAL A C 1
ATOM 1401 O O . VAL A 1 182 ? -4.447 -4.136 21.115 1.00 98.00 182 VAL A O 1
ATOM 1404 N N . ILE A 1 183 ? -5.063 -5.080 19.170 1.00 95.94 183 ILE A N 1
ATOM 1405 C CA . ILE A 1 183 ? -3.740 -5.479 18.699 1.00 95.94 183 ILE A CA 1
ATOM 1406 C C . ILE A 1 183 ? -3.448 -4.666 17.444 1.00 95.94 183 ILE A C 1
ATOM 1408 O O . ILE A 1 183 ? -4.184 -4.773 16.470 1.00 95.94 183 ILE A O 1
ATOM 1412 N N . HIS A 1 184 ? -2.370 -3.885 17.445 1.00 96.44 184 HIS A N 1
ATOM 1413 C CA . HIS A 1 184 ? -1.780 -3.374 16.205 1.00 96.44 184 HIS A CA 1
ATOM 1414 C C . HIS A 1 184 ? -1.102 -4.558 15.507 1.00 96.44 184 HIS A C 1
ATOM 1416 O O . HIS A 1 184 ? -0.101 -5.071 16.008 1.00 96.44 184 HIS A O 1
ATOM 1422 N N . ILE A 1 185 ? -1.701 -5.065 14.423 1.00 95.00 185 ILE A N 1
ATOM 1423 C CA . ILE A 1 185 ? -1.184 -6.249 13.710 1.00 95.00 185 ILE A CA 1
ATOM 1424 C C . ILE A 1 185 ? -0.006 -5.889 12.795 1.00 95.00 185 ILE A C 1
ATOM 1426 O O . ILE A 1 185 ? 0.805 -6.750 12.454 1.00 95.00 185 ILE A O 1
ATOM 1430 N N . GLY A 1 186 ? 0.114 -4.606 12.449 1.00 95.44 186 GLY A N 1
ATOM 1431 C CA . GLY A 1 186 ? 1.262 -4.023 11.775 1.00 95.44 186 GLY A CA 1
ATOM 1432 C C . GLY A 1 186 ? 0.877 -2.880 10.845 1.00 95.44 186 GLY A C 1
ATOM 1433 O O . GLY A 1 186 ? -0.269 -2.428 10.811 1.00 95.44 186 GLY A O 1
ATOM 1434 N N . ASP A 1 187 ? 1.871 -2.446 10.079 1.00 95.94 187 ASP A N 1
ATOM 1435 C CA . ASP A 1 187 ? 1.764 -1.367 9.106 1.00 95.94 187 ASP A CA 1
ATOM 1436 C C . ASP A 1 187 ? 2.019 -1.910 7.698 1.00 95.94 187 ASP A C 1
ATOM 1438 O O . ASP A 1 187 ? 2.916 -2.738 7.495 1.00 95.94 187 ASP A O 1
ATOM 1442 N N . ILE A 1 188 ? 1.271 -1.408 6.716 1.00 96.12 188 ILE A N 1
ATOM 1443 C CA . ILE A 1 188 ? 1.577 -1.596 5.295 1.00 96.12 188 ILE A CA 1
ATOM 1444 C C . ILE A 1 188 ? 1.800 -0.213 4.684 1.00 96.12 188 ILE A C 1
ATOM 1446 O O . ILE A 1 188 ? 0.911 0.637 4.710 1.00 96.12 188 ILE A O 1
ATOM 1450 N N . ARG A 1 189 ? 3.007 0.015 4.159 1.00 93.94 189 ARG A N 1
ATOM 1451 C CA . ARG A 1 189 ? 3.387 1.251 3.458 1.00 93.94 189 ARG A CA 1
ATOM 1452 C C . ARG A 1 189 ? 2.810 1.283 2.048 1.00 93.94 189 ARG A C 1
ATOM 1454 O O . ARG A 1 189 ? 2.527 0.229 1.479 1.00 93.94 189 ARG A O 1
ATOM 1461 N N . GLY A 1 190 ? 2.718 2.475 1.477 1.00 93.00 190 GLY A N 1
ATOM 1462 C CA . GLY A 1 190 ? 2.231 2.734 0.133 1.00 93.00 190 GLY A CA 1
ATOM 1463 C C . GLY A 1 190 ? 0.705 2.771 0.020 1.00 93.00 190 GLY A C 1
ATOM 1464 O O . GLY A 1 190 ? -0.033 2.281 0.874 1.00 93.00 190 GLY A O 1
ATOM 1465 N N . SER A 1 191 ? 0.218 3.344 -1.082 1.00 93.38 191 SER A N 1
ATOM 1466 C CA . SER A 1 191 ? -1.207 3.337 -1.423 1.00 93.38 191 SER A CA 1
ATOM 1467 C C . SER A 1 191 ? -1.663 1.905 -1.689 1.00 93.38 191 SER A C 1
ATOM 1469 O O . SER A 1 191 ? -1.099 1.218 -2.544 1.00 93.38 191 SER A O 1
ATOM 1471 N N . LEU A 1 192 ? -2.686 1.448 -0.968 1.00 95.69 192 LEU A N 1
ATOM 1472 C CA . LEU A 1 192 ? -3.120 0.054 -1.009 1.00 95.69 192 LEU A CA 1
ATOM 1473 C C . LEU A 1 192 ? -4.267 -0.173 -1.993 1.00 95.69 192 LEU A C 1
ATOM 1475 O O . LEU A 1 192 ? -5.303 0.497 -1.954 1.00 95.69 192 LEU A O 1
ATOM 1479 N N . ARG A 1 193 ? -4.111 -1.201 -2.823 1.00 95.12 193 ARG A N 1
ATOM 1480 C CA . ARG A 1 193 ? -5.168 -1.783 -3.652 1.00 95.12 193 ARG A CA 1
ATOM 1481 C C . ARG A 1 193 ? -5.398 -3.225 -3.227 1.00 95.12 193 ARG A C 1
ATOM 1483 O O . ARG A 1 193 ? -4.443 -3.885 -2.839 1.00 95.12 193 ARG A O 1
ATOM 1490 N N . SER A 1 194 ? -6.617 -3.737 -3.324 1.00 94.81 194 SER A N 1
ATOM 1491 C CA . SER A 1 194 ? -6.926 -5.130 -2.999 1.00 94.81 194 SER A CA 1
ATOM 1492 C C . SER A 1 194 ? -7.744 -5.814 -4.087 1.00 94.81 194 SER A C 1
ATOM 1494 O O . SER A 1 194 ? -8.563 -5.180 -4.758 1.00 94.81 194 SER A O 1
ATOM 1496 N N . SER A 1 195 ? -7.513 -7.113 -4.266 1.00 91.00 195 SER A N 1
ATOM 1497 C CA . SER A 1 195 ? -8.346 -7.985 -5.088 1.00 91.00 195 SER A CA 1
ATOM 1498 C C . SER A 1 195 ? -9.600 -8.443 -4.330 1.00 91.00 195 SER A C 1
ATOM 1500 O O . SER A 1 195 ? -9.737 -8.300 -3.114 1.00 91.00 195 SER A O 1
ATOM 1502 N N . ARG A 1 196 ? -10.549 -9.029 -5.059 1.00 81.62 196 ARG A N 1
ATOM 1503 C CA . ARG A 1 196 ? -11.884 -9.402 -4.578 1.00 81.62 196 ARG A CA 1
ATOM 1504 C C . ARG A 1 196 ? -12.053 -10.689 -3.740 1.00 81.62 196 ARG A C 1
ATOM 1506 O O . ARG A 1 196 ? -13.192 -10.983 -3.399 1.00 81.62 196 ARG A O 1
ATOM 1513 N N . GLN A 1 197 ? -11.083 -11.520 -3.344 1.00 83.88 197 GLN A N 1
ATOM 1514 C CA . GLN A 1 197 ? -9.689 -11.724 -3.773 1.00 83.88 197 GLN A CA 1
ATOM 1515 C C . GLN A 1 197 ? -8.699 -11.630 -2.584 1.00 83.88 197 GLN A C 1
ATOM 1517 O O . GLN A 1 197 ? -7.891 -12.533 -2.409 1.00 83.88 197 GLN A O 1
ATOM 1522 N N . GLY A 1 198 ? -8.788 -10.588 -1.742 1.00 88.19 198 GLY A N 1
ATOM 1523 C CA . GLY A 1 198 ? -8.044 -10.397 -0.480 1.00 88.19 198 GLY A CA 1
ATOM 1524 C C . GLY A 1 198 ? -6.511 -10.365 -0.572 1.00 88.19 198 GLY A C 1
ATOM 1525 O O . GLY A 1 198 ? -5.841 -10.571 0.438 1.00 88.19 198 GLY A O 1
ATOM 1526 N N . GLN A 1 199 ? -5.957 -10.164 -1.769 1.00 92.94 199 GLN A N 1
ATOM 1527 C CA . GLN A 1 199 ? -4.530 -9.931 -1.990 1.00 92.94 199 GLN A CA 1
ATOM 1528 C C . GLN A 1 199 ? -4.321 -8.430 -2.156 1.00 92.94 199 GLN A C 1
ATOM 1530 O O . GLN A 1 199 ? -4.889 -7.820 -3.064 1.00 92.94 199 GLN A O 1
ATOM 1535 N N . ILE A 1 200 ? -3.505 -7.850 -1.286 1.00 95.31 200 ILE A N 1
ATOM 1536 C CA . ILE A 1 200 ? -3.247 -6.418 -1.210 1.00 95.31 200 ILE A CA 1
ATOM 1537 C C . ILE A 1 200 ? -1.966 -6.106 -1.989 1.00 95.31 200 ILE A C 1
ATOM 1539 O O . ILE A 1 200 ? -0.890 -6.594 -1.649 1.00 95.31 200 ILE A O 1
ATOM 1543 N N . ILE A 1 201 ? -2.054 -5.268 -3.018 1.00 94.50 201 ILE A N 1
ATOM 1544 C CA . ILE A 1 201 ? -0.894 -4.704 -3.707 1.00 94.50 201 ILE A CA 1
ATOM 1545 C C . ILE A 1 201 ? -0.679 -3.281 -3.181 1.00 94.50 201 ILE A C 1
ATOM 1547 O O . ILE A 1 201 ? -1.528 -2.407 -3.355 1.00 94.50 201 ILE A O 1
ATOM 1551 N N . SER A 1 202 ? 0.465 -3.052 -2.541 1.00 94.56 202 SER A N 1
ATOM 1552 C CA . SER A 1 202 ? 0.934 -1.717 -2.158 1.00 94.56 202 SER A CA 1
ATOM 1553 C C . SER A 1 202 ? 1.587 -1.004 -3.347 1.00 94.56 202 SER A C 1
ATOM 1555 O O . SER A 1 202 ? 2.201 -1.661 -4.191 1.00 94.56 202 SER A O 1
ATOM 1557 N N . SER A 1 203 ? 1.540 0.332 -3.383 1.00 91.94 203 SER A N 1
ATOM 1558 C CA . SER A 1 203 ? 2.335 1.154 -4.307 1.00 91.94 203 SER A CA 1
ATOM 1559 C C . SER A 1 203 ? 3.837 0.875 -4.248 1.00 91.94 203 SER A C 1
ATOM 1561 O O . SER A 1 203 ? 4.506 1.024 -5.271 1.00 91.94 203 SER A O 1
ATOM 1563 N N . GLU A 1 204 ? 4.352 0.362 -3.130 1.00 90.44 204 GLU A N 1
ATOM 1564 C CA . GLU A 1 204 ? 5.734 -0.111 -2.991 1.00 90.44 204 GLU A CA 1
ATOM 1565 C C . GLU A 1 204 ? 5.995 -1.378 -3.805 1.00 90.44 204 GLU A C 1
ATOM 1567 O O . GLU A 1 204 ? 7.085 -1.566 -4.341 1.00 90.44 204 GLU A O 1
ATOM 1572 N N . GLY A 1 205 ? 4.972 -2.209 -3.995 1.00 91.06 205 GLY A N 1
ATOM 1573 C CA . GLY A 1 205 ? 5.066 -3.513 -4.640 1.00 91.06 205 GLY A CA 1
ATOM 1574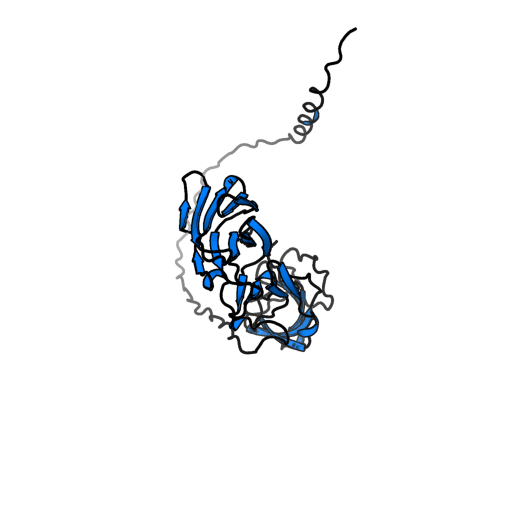 C C . GLY A 1 205 ? 4.902 -3.537 -6.160 1.00 91.06 205 GLY A C 1
ATOM 1575 O O . GLY A 1 205 ? 5.120 -4.598 -6.738 1.00 91.06 205 GLY A O 1
ATOM 1576 N N . TYR A 1 206 ? 4.556 -2.435 -6.845 1.00 89.75 206 TYR A N 1
ATOM 1577 C CA . TYR A 1 206 ? 4.345 -2.437 -8.311 1.00 89.75 206 TYR A CA 1
ATOM 1578 C C . TYR A 1 206 ? 4.962 -1.246 -9.065 1.00 89.75 206 TYR A C 1
ATOM 1580 O O . TYR A 1 206 ? 5.215 -0.190 -8.496 1.00 89.75 206 TYR A O 1
ATOM 1588 N N . SER A 1 207 ? 5.211 -1.396 -10.367 1.00 87.56 207 SER A N 1
ATOM 1589 C CA . SER A 1 207 ? 5.749 -0.343 -11.243 1.00 87.56 207 SER A CA 1
ATOM 1590 C C . SER A 1 207 ? 4.673 0.662 -11.669 1.00 87.56 207 SER A C 1
ATOM 1592 O O . SER A 1 207 ? 3.717 0.300 -12.356 1.00 87.56 207 SER A O 1
ATOM 1594 N N . TRP A 1 208 ? 4.843 1.942 -11.324 1.00 82.06 208 TRP A N 1
ATOM 1595 C CA . TRP A 1 208 ? 3.903 3.001 -11.726 1.00 82.06 208 TRP A CA 1
ATOM 1596 C C . TRP A 1 208 ? 4.149 3.496 -13.159 1.00 82.06 208 TRP A C 1
ATOM 1598 O O . TRP A 1 208 ? 3.262 4.089 -13.770 1.00 82.06 208 TRP A O 1
ATOM 1608 N N . TYR A 1 209 ? 5.350 3.270 -13.700 1.00 85.12 209 TYR A N 1
ATOM 1609 C CA . TYR A 1 209 ? 5.809 3.856 -14.963 1.00 85.12 209 TYR A CA 1
ATOM 1610 C C . TYR A 1 209 ? 5.682 2.929 -16.168 1.00 85.12 209 TYR A C 1
ATOM 1612 O O . TYR A 1 209 ? 5.969 3.363 -17.280 1.00 85.12 209 TYR A O 1
ATOM 1620 N N . THR A 1 210 ? 5.229 1.687 -15.989 1.00 88.25 210 THR A N 1
ATOM 1621 C CA . THR A 1 210 ? 5.203 0.688 -17.067 1.00 88.25 210 THR A CA 1
ATOM 1622 C C . THR A 1 210 ? 3.797 0.179 -17.334 1.00 88.25 210 THR A C 1
ATOM 1624 O O . THR A 1 210 ? 3.005 0.042 -16.398 1.00 88.25 210 THR A O 1
ATOM 1627 N N . TYR A 1 211 ? 3.496 -0.081 -18.604 1.00 89.06 211 TYR A N 1
ATOM 1628 C CA . TYR A 1 211 ? 2.292 -0.768 -19.062 1.00 89.06 211 TYR A CA 1
ATOM 1629 C C . TYR A 1 211 ? 2.688 -2.084 -19.777 1.00 89.06 211 TYR A C 1
ATOM 1631 O O . TYR A 1 211 ? 3.621 -2.059 -20.584 1.00 89.06 211 TYR A O 1
ATOM 1639 N N . PRO A 1 212 ? 2.035 -3.227 -19.485 1.00 88.19 212 PRO A N 1
ATOM 1640 C CA . PRO A 1 212 ? 1.174 -3.444 -18.317 1.00 88.19 212 PRO A CA 1
ATOM 1641 C C . PRO A 1 212 ? 1.914 -3.200 -16.982 1.00 88.19 212 PRO A C 1
ATOM 1643 O O . PRO A 1 212 ? 3.144 -3.079 -16.938 1.00 88.19 212 PRO A O 1
ATOM 1646 N N . VAL A 1 213 ? 1.174 -3.060 -15.877 1.00 88.88 213 VAL A N 1
ATOM 1647 C CA . VAL A 1 213 ? 1.787 -2.937 -14.540 1.00 88.88 213 VAL A CA 1
ATOM 1648 C C . VAL A 1 213 ? 2.610 -4.186 -14.204 1.00 88.88 213 VAL A C 1
ATOM 1650 O O . VAL A 1 213 ? 2.091 -5.299 -14.186 1.00 88.88 213 VAL A O 1
ATOM 1653 N N . MET A 1 214 ? 3.883 -3.993 -13.851 1.00 89.56 214 MET A N 1
ATOM 1654 C CA . MET A 1 214 ? 4.705 -5.040 -13.236 1.00 89.56 214 MET A CA 1
ATOM 1655 C C . MET A 1 214 ? 4.464 -5.071 -11.724 1.00 89.56 214 MET A C 1
ATOM 1657 O O . MET A 1 214 ? 4.653 -4.055 -11.056 1.00 89.56 214 MET A O 1
ATOM 1661 N N . VAL A 1 215 ? 4.078 -6.227 -11.181 1.00 91.19 215 VAL A N 1
ATOM 1662 C CA . VAL A 1 215 ? 3.883 -6.475 -9.741 1.00 91.19 215 VAL A CA 1
ATOM 1663 C C . VAL A 1 215 ? 5.038 -7.332 -9.211 1.00 91.19 215 VAL A C 1
ATOM 1665 O O . VAL A 1 215 ? 5.305 -8.421 -9.717 1.00 91.19 215 VAL A O 1
ATOM 1668 N N . TYR A 1 216 ? 5.740 -6.843 -8.194 1.00 91.19 216 TYR A N 1
ATOM 1669 C CA . TYR A 1 216 ? 6.935 -7.457 -7.601 1.00 91.19 216 TYR A CA 1
ATOM 1670 C C . TYR A 1 216 ? 6.685 -8.026 -6.210 1.00 91.19 216 TYR A C 1
ATOM 1672 O O . TYR A 1 216 ? 7.338 -8.988 -5.807 1.00 91.19 216 TYR A O 1
ATOM 1680 N N . SER A 1 217 ? 5.750 -7.438 -5.469 1.00 92.44 217 SER A N 1
ATOM 1681 C CA . SER A 1 217 ? 5.323 -7.940 -4.171 1.00 92.44 217 SER A CA 1
ATOM 1682 C C . SER A 1 217 ? 3.851 -7.634 -3.910 1.00 92.44 217 SER A C 1
ATOM 1684 O O . SER A 1 217 ? 3.271 -6.702 -4.470 1.00 92.44 217 SER A O 1
ATOM 1686 N N . TRP A 1 218 ? 3.240 -8.468 -3.076 1.00 94.38 218 TRP A N 1
ATOM 1687 C CA . TRP A 1 218 ? 1.885 -8.291 -2.565 1.00 94.38 218 TRP A CA 1
ATOM 1688 C C . TRP A 1 218 ? 1.812 -8.827 -1.135 1.00 94.38 218 TRP A C 1
ATOM 1690 O O . TRP A 1 218 ? 2.736 -9.478 -0.641 1.00 94.38 218 TRP A O 1
ATOM 1700 N N . VAL A 1 219 ? 0.710 -8.532 -0.465 1.00 95.06 219 VAL A N 1
ATOM 1701 C CA . VAL A 1 219 ? 0.470 -8.835 0.940 1.00 95.06 219 VAL A CA 1
ATOM 1702 C C . VAL A 1 219 ? -0.852 -9.582 1.071 1.00 95.06 219 VAL A C 1
ATOM 1704 O O . VAL A 1 219 ? -1.803 -9.311 0.344 1.00 95.06 219 VAL A O 1
ATOM 1707 N N . GLU A 1 220 ? -0.929 -10.520 2.002 1.00 94.50 220 GLU A N 1
ATOM 1708 C CA . GLU A 1 220 ? -2.190 -11.082 2.485 1.00 94.50 220 GLU A CA 1
ATOM 1709 C C . GLU A 1 220 ? -2.226 -10.950 4.007 1.00 94.50 220 GLU A C 1
ATOM 1711 O O . GLU A 1 220 ? -1.195 -11.087 4.666 1.00 94.50 220 GLU A O 1
ATOM 1716 N N . ILE A 1 221 ? -3.403 -10.692 4.570 1.00 93.25 221 ILE A N 1
ATOM 1717 C CA . ILE A 1 221 ? -3.628 -10.805 6.013 1.00 93.25 221 ILE A CA 1
ATOM 1718 C C . ILE A 1 221 ? -4.254 -12.178 6.234 1.00 93.25 221 ILE A C 1
ATOM 1720 O O . ILE A 1 221 ? -5.220 -12.528 5.555 1.00 93.25 221 ILE A O 1
ATOM 1724 N N . VAL A 1 222 ? -3.627 -12.989 7.087 1.00 92.19 222 VAL A N 1
ATOM 1725 C CA . VAL A 1 222 ? -4.040 -14.372 7.347 1.00 92.19 222 VAL A CA 1
ATOM 1726 C C . VAL A 1 222 ? -3.937 -14.657 8.840 1.00 92.19 222 VAL A C 1
ATOM 1728 O O . VAL A 1 222 ? -2.836 -14.676 9.396 1.00 92.19 222 VAL A O 1
ATOM 1731 N N . SER A 1 223 ? -5.074 -14.910 9.484 1.00 90.00 223 SER A N 1
ATOM 1732 C CA . SER A 1 223 ? -5.175 -15.180 10.923 1.00 90.00 223 SER A CA 1
ATOM 1733 C C . SER A 1 223 ? -4.491 -14.111 11.795 1.00 90.00 223 SER A C 1
ATOM 1735 O O . SER A 1 223 ? -3.680 -14.420 12.675 1.00 90.00 223 SER A O 1
ATOM 1737 N N . GLY A 1 224 ? -4.763 -12.838 11.502 1.00 89.31 224 GLY A N 1
ATOM 1738 C CA . GLY A 1 224 ? -4.233 -11.665 12.203 1.00 89.31 224 GLY A CA 1
ATOM 1739 C C . GLY A 1 224 ? -2.742 -11.406 11.971 1.00 89.31 224 GLY A C 1
ATOM 1740 O O . GLY A 1 224 ? -2.122 -10.678 12.744 1.00 89.31 224 GLY A O 1
ATOM 1741 N N . SER A 1 225 ? -2.145 -12.024 10.946 1.00 92.12 225 SER A N 1
ATOM 1742 C CA . SER A 1 225 ? -0.729 -11.876 10.590 1.00 92.12 225 SER A CA 1
ATOM 1743 C C . SER A 1 225 ? -0.563 -11.333 9.174 1.00 92.12 225 SER A C 1
ATOM 1745 O O . SER A 1 225 ? -1.166 -11.846 8.233 1.00 92.12 225 SER A O 1
ATOM 1747 N N . ILE A 1 226 ? 0.305 -1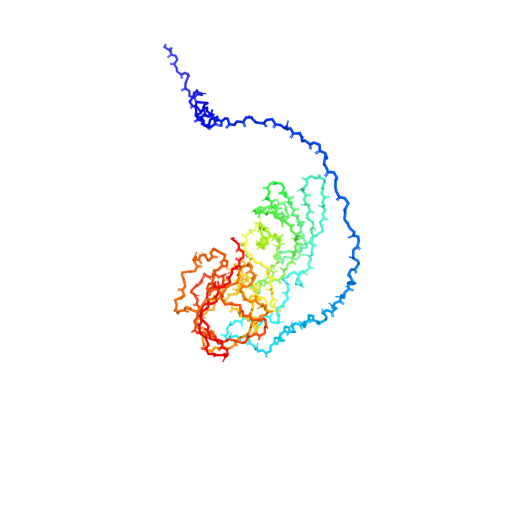0.331 9.010 1.00 94.19 226 ILE A N 1
ATOM 1748 C CA . ILE A 1 226 ? 0.644 -9.759 7.702 1.00 94.19 226 ILE A CA 1
ATOM 1749 C C . ILE A 1 226 ? 1.691 -10.650 7.013 1.00 94.19 226 ILE A C 1
ATOM 1751 O O . ILE A 1 226 ? 2.833 -10.756 7.466 1.00 94.19 226 ILE A O 1
ATOM 1755 N N . ILE A 1 227 ? 1.305 -11.288 5.908 1.00 94.25 227 ILE A N 1
ATOM 1756 C CA . ILE A 1 227 ? 2.145 -12.182 5.107 1.00 94.25 227 ILE A CA 1
ATOM 1757 C C . ILE A 1 227 ? 2.561 -11.465 3.824 1.00 94.25 227 ILE A C 1
ATOM 1759 O O . ILE A 1 227 ? 1.736 -11.178 2.960 1.00 94.25 227 ILE A O 1
ATOM 1763 N N . TYR A 1 228 ? 3.858 -11.204 3.686 1.00 94.06 228 TYR A N 1
ATOM 1764 C CA . TYR A 1 228 ? 4.429 -10.602 2.487 1.00 94.06 228 TYR A CA 1
ATOM 1765 C C . TYR A 1 228 ? 4.909 -11.666 1.499 1.00 94.06 228 TYR A C 1
ATOM 1767 O O . TYR A 1 228 ? 5.663 -12.574 1.856 1.00 94.06 228 TYR A O 1
ATOM 1775 N N . HIS A 1 229 ? 4.554 -11.483 0.233 1.00 93.12 229 HIS A N 1
ATOM 1776 C CA . HIS A 1 229 ? 5.001 -12.297 -0.890 1.00 93.12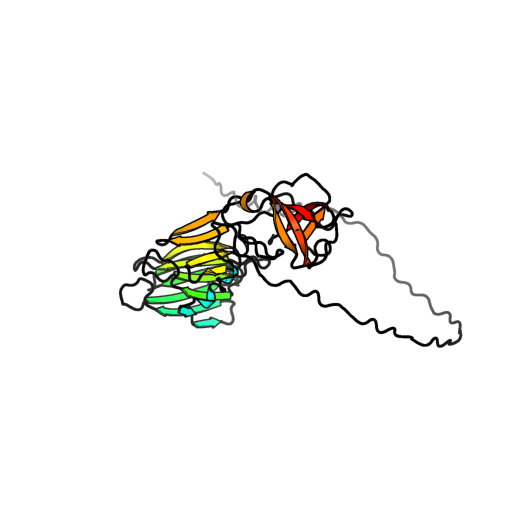 229 HIS A CA 1
ATOM 1777 C C . HIS A 1 229 ? 5.915 -11.469 -1.799 1.00 93.12 229 HIS A C 1
ATOM 1779 O O . HIS A 1 229 ? 5.611 -10.318 -2.111 1.00 93.12 229 HIS A O 1
ATOM 1785 N N . LYS A 1 230 ? 7.035 -12.052 -2.237 1.00 91.56 230 LYS A N 1
ATOM 1786 C CA . LYS A 1 230 ? 7.976 -11.458 -3.203 1.00 91.56 230 LYS A CA 1
ATOM 1787 C C . LYS A 1 230 ? 8.044 -12.349 -4.442 1.00 91.56 230 LYS A C 1
ATOM 1789 O O . LYS A 1 230 ? 8.281 -13.550 -4.316 1.00 91.56 230 LYS A O 1
ATOM 1794 N N . LEU A 1 231 ? 7.872 -11.757 -5.621 1.00 89.38 231 LEU A N 1
ATOM 1795 C CA . LEU A 1 231 ? 8.107 -12.414 -6.903 1.00 89.38 231 LEU A CA 1
ATOM 1796 C C . LEU A 1 231 ? 9.620 -12.541 -7.163 1.00 89.38 231 LEU A C 1
ATOM 1798 O O . LEU A 1 231 ? 10.407 -11.686 -6.753 1.00 89.38 231 LEU A O 1
ATOM 1802 N N . ASP A 1 232 ? 10.033 -13.597 -7.862 1.00 88.31 232 ASP A N 1
ATOM 1803 C CA . ASP A 1 232 ? 11.406 -13.724 -8.363 1.00 88.31 232 ASP A CA 1
ATOM 1804 C C . ASP A 1 232 ? 11.683 -12.586 -9.362 1.00 88.31 232 ASP A C 1
ATOM 1806 O O . ASP A 1 232 ? 10.925 -12.400 -10.319 1.00 88.31 232 ASP A O 1
ATOM 1810 N N . SER A 1 233 ? 12.757 -11.822 -9.140 1.00 80.69 233 SER A N 1
ATOM 1811 C CA . SER A 1 233 ? 13.162 -10.688 -9.980 1.00 80.69 233 SER A CA 1
ATOM 1812 C C . SER A 1 233 ? 13.343 -11.085 -11.447 1.00 80.69 233 SER A C 1
ATOM 1814 O O . SER A 1 233 ? 12.976 -10.329 -12.345 1.00 80.69 233 SER A O 1
ATOM 1816 N N . THR A 1 234 ? 13.827 -12.303 -11.698 1.00 87.88 234 THR A N 1
ATOM 1817 C CA . THR A 1 234 ? 14.095 -12.817 -13.045 1.00 87.88 234 THR A CA 1
ATOM 1818 C C . THR A 1 234 ? 12.832 -13.162 -13.833 1.00 87.88 234 THR A C 1
ATOM 1820 O O . THR A 1 234 ? 12.914 -13.371 -15.044 1.00 87.88 234 THR A O 1
ATOM 1823 N N . SER A 1 235 ? 11.654 -13.176 -13.191 1.00 89.06 235 SER A N 1
ATOM 1824 C CA . SER A 1 235 ? 10.380 -13.531 -13.838 1.00 89.06 235 SER A CA 1
ATOM 1825 C C . SER A 1 235 ? 10.040 -12.618 -15.019 1.00 89.06 235 SER A C 1
ATOM 1827 O O . SER A 1 235 ? 9.368 -13.057 -15.950 1.00 89.06 235 SER A O 1
ATOM 1829 N N . TYR A 1 236 ? 10.520 -11.371 -15.000 1.00 89.94 236 TYR A N 1
ATOM 1830 C CA . TYR A 1 236 ? 10.306 -10.370 -16.048 1.00 89.94 236 TYR A CA 1
ATOM 1831 C C . TYR A 1 236 ? 11.306 -10.451 -17.214 1.00 89.94 236 TYR A C 1
ATOM 1833 O O . TYR A 1 236 ? 11.078 -9.838 -18.257 1.00 89.94 236 TYR A O 1
ATOM 1841 N N . ASN A 1 237 ? 12.399 -11.209 -17.087 1.00 92.06 237 ASN A N 1
ATOM 1842 C CA . ASN A 1 237 ? 13.495 -11.167 -18.054 1.00 92.06 237 ASN A CA 1
ATOM 1843 C C . ASN A 1 237 ? 13.059 -11.722 -19.423 1.00 92.06 237 ASN A C 1
ATOM 1845 O O . ASN A 1 237 ? 12.576 -12.847 -19.551 1.00 92.06 237 ASN A O 1
ATOM 1849 N N . GLY A 1 238 ? 13.257 -10.920 -20.470 1.00 92.25 238 GLY A N 1
ATOM 1850 C CA . GLY A 1 238 ? 12.836 -11.202 -21.841 1.00 92.25 238 GLY A CA 1
ATOM 1851 C C . GLY A 1 238 ? 11.403 -10.781 -22.189 1.00 92.25 238 GLY A C 1
ATOM 1852 O O . GLY A 1 238 ? 11.032 -10.911 -23.355 1.00 92.25 238 GLY A O 1
ATOM 1853 N N . GLN A 1 239 ? 10.617 -10.271 -21.236 1.00 91.69 239 GLN A N 1
ATOM 1854 C CA . GLN A 1 239 ? 9.280 -9.722 -21.493 1.00 91.69 239 GLN A CA 1
ATOM 1855 C C . GLN A 1 239 ? 9.351 -8.265 -21.972 1.00 91.69 239 GLN A C 1
ATOM 1857 O O . GLN A 1 239 ? 10.306 -7.550 -21.653 1.00 91.69 239 GLN A O 1
ATOM 1862 N N . THR A 1 240 ? 8.338 -7.828 -22.725 1.00 92.38 240 THR A N 1
ATOM 1863 C CA . THR A 1 240 ? 8.222 -6.457 -23.242 1.00 92.38 240 THR A CA 1
ATOM 1864 C C . THR A 1 240 ? 7.141 -5.686 -22.493 1.00 92.38 240 THR A C 1
ATOM 1866 O O . THR A 1 240 ? 6.053 -6.199 -22.256 1.00 92.38 240 THR A O 1
ATOM 1869 N N . PHE A 1 241 ? 7.456 -4.439 -22.161 1.00 92.12 241 PHE A N 1
ATOM 1870 C CA . PHE A 1 241 ? 6.567 -3.443 -21.568 1.00 92.12 241 PHE A CA 1
ATOM 1871 C C . PHE A 1 241 ? 6.759 -2.125 -22.320 1.00 92.12 241 PHE A C 1
ATOM 1873 O O . PHE A 1 241 ? 7.704 -1.993 -23.093 1.00 92.12 241 PHE A O 1
ATOM 1880 N N . GLY A 1 242 ? 5.931 -1.118 -22.061 1.00 91.69 242 GLY A N 1
ATOM 1881 C CA . GLY A 1 242 ? 6.227 0.249 -22.485 1.00 91.69 242 GLY A CA 1
ATOM 1882 C C . GLY A 1 242 ? 6.108 1.266 -21.359 1.00 91.69 242 GLY A C 1
ATOM 1883 O O . GLY A 1 242 ? 5.547 0.993 -20.297 1.00 91.69 242 GLY A O 1
ATOM 1884 N N . PHE A 1 243 ? 6.661 2.457 -21.577 1.00 90.69 243 PHE A N 1
ATOM 1885 C CA . PHE A 1 243 ? 6.639 3.535 -20.587 1.00 90.69 243 PHE A CA 1
ATOM 1886 C C . PHE A 1 243 ? 5.318 4.318 -20.607 1.00 90.69 243 PHE A C 1
ATOM 1888 O O . PHE A 1 243 ? 4.924 4.861 -21.635 1.00 90.69 243 PHE A O 1
ATOM 1895 N N . ARG A 1 244 ? 4.639 4.460 -19.463 1.00 88.06 244 ARG A N 1
ATOM 1896 C CA . ARG A 1 244 ? 3.414 5.281 -19.332 1.00 88.06 244 ARG A CA 1
ATOM 1897 C C . ARG A 1 244 ? 3.665 6.781 -19.457 1.00 88.06 244 ARG A C 1
ATOM 1899 O O . ARG A 1 244 ? 2.731 7.534 -19.722 1.00 88.06 244 ARG A O 1
ATOM 1906 N N . ARG A 1 245 ? 4.890 7.219 -19.172 1.00 86.25 245 ARG A N 1
ATOM 1907 C CA . ARG A 1 245 ? 5.320 8.620 -19.104 1.00 86.25 245 ARG A CA 1
ATOM 1908 C C . ARG A 1 245 ? 6.703 8.753 -19.728 1.00 86.25 245 ARG A C 1
ATOM 1910 O O . ARG A 1 245 ? 7.389 7.755 -19.915 1.00 86.25 245 ARG A O 1
ATOM 1917 N N . GLU A 1 246 ? 7.091 9.979 -20.047 1.00 88.12 246 GLU A N 1
ATOM 1918 C CA . GLU A 1 246 ? 8.429 10.266 -20.548 1.00 88.12 246 GLU A CA 1
ATOM 1919 C C . GLU A 1 246 ? 9.477 10.115 -19.438 1.00 88.12 246 GLU A C 1
ATOM 1921 O O . GLU A 1 246 ? 9.282 10.586 -18.313 1.00 88.12 246 GLU A O 1
ATOM 1926 N N . ILE A 1 247 ? 10.584 9.454 -19.775 1.00 85.81 247 ILE A N 1
ATOM 1927 C CA . ILE A 1 247 ? 11.747 9.244 -18.907 1.00 85.81 247 ILE A CA 1
ATOM 1928 C C . ILE A 1 247 ? 12.817 10.279 -19.261 1.00 85.81 247 ILE A C 1
ATOM 1930 O O . ILE A 1 247 ? 13.004 10.575 -20.438 1.00 85.81 247 ILE A O 1
ATOM 1934 N N . GLY A 1 248 ? 13.552 10.787 -18.266 1.00 74.38 248 GLY A N 1
ATOM 1935 C CA . GLY A 1 248 ? 14.742 11.624 -18.468 1.00 74.38 248 GLY A CA 1
ATOM 1936 C C . GLY A 1 248 ? 14.559 13.130 -18.243 1.00 74.38 248 GLY A C 1
ATOM 1937 O O . GLY A 1 248 ? 15.550 13.782 -17.923 1.00 74.38 248 GLY A O 1
ATOM 1938 N N . ASP A 1 249 ? 13.333 13.662 -18.332 1.00 67.19 249 ASP A N 1
ATOM 1939 C CA . ASP A 1 249 ? 13.014 15.089 -18.077 1.00 67.19 249 ASP A CA 1
ATOM 1940 C C . ASP A 1 249 ? 12.306 15.333 -16.721 1.00 67.19 249 ASP A C 1
ATOM 1942 O O . ASP A 1 249 ? 12.028 16.465 -16.334 1.00 67.19 249 ASP A O 1
ATOM 1946 N N . ASN A 1 250 ? 12.026 14.268 -15.957 1.00 63.28 250 ASN A N 1
ATOM 1947 C CA . ASN A 1 250 ? 11.268 14.323 -14.702 1.00 63.28 250 ASN A CA 1
ATOM 1948 C C . ASN A 1 250 ? 12.116 13.924 -13.486 1.00 63.28 250 ASN A C 1
ATOM 1950 O O . ASN A 1 250 ? 12.886 12.962 -13.539 1.00 63.28 250 ASN A O 1
ATOM 1954 N N . TYR A 1 251 ? 11.902 14.609 -12.356 1.00 62.69 251 TYR A N 1
ATOM 1955 C CA . TYR A 1 251 ? 12.436 14.198 -11.054 1.00 62.69 251 TYR A CA 1
ATOM 1956 C C . TYR A 1 251 ? 12.022 12.750 -10.744 1.00 62.69 251 TYR A C 1
ATOM 1958 O O . TYR A 1 251 ? 10.835 12.438 -10.696 1.00 62.69 251 TYR A O 1
ATOM 1966 N N . GLY A 1 252 ? 13.009 11.873 -10.537 1.00 71.00 252 GLY A N 1
ATOM 1967 C CA . GLY A 1 252 ? 12.794 10.491 -10.097 1.00 71.00 252 GLY A CA 1
ATOM 1968 C C . GLY A 1 252 ? 12.773 9.418 -11.193 1.00 71.00 252 GLY A C 1
ATOM 1969 O O . GLY A 1 252 ? 12.635 8.244 -10.856 1.00 71.00 252 GLY A O 1
ATOM 1970 N N . THR A 1 253 ? 12.960 9.754 -12.478 1.00 78.62 253 THR A N 1
ATOM 1971 C CA . THR A 1 253 ? 13.119 8.737 -13.542 1.00 78.62 253 THR A CA 1
ATOM 1972 C C . THR A 1 253 ? 14.228 9.078 -14.528 1.00 78.62 253 THR A C 1
ATOM 1974 O O . THR A 1 253 ? 14.168 10.107 -15.203 1.00 78.62 253 THR A O 1
ATOM 1977 N N . TRP A 1 254 ? 15.198 8.176 -14.683 1.00 83.06 254 TRP A N 1
ATOM 1978 C CA . TRP A 1 254 ? 16.376 8.385 -15.533 1.00 83.06 254 TRP A CA 1
ATOM 1979 C C . TRP A 1 254 ? 16.680 7.141 -16.370 1.00 83.06 254 TRP A C 1
ATOM 1981 O O . TRP A 1 254 ? 16.316 6.033 -15.986 1.00 83.06 254 TRP A O 1
ATOM 1991 N N . MET A 1 255 ? 17.390 7.301 -17.485 1.00 86.25 255 MET A N 1
ATOM 1992 C CA . MET A 1 255 ? 17.952 6.179 -18.238 1.00 86.25 255 MET A CA 1
ATOM 1993 C C . MET A 1 255 ? 19.343 6.539 -18.754 1.00 86.25 255 MET A C 1
ATOM 1995 O O . MET A 1 255 ? 19.514 7.613 -19.320 1.00 86.25 255 MET A O 1
ATOM 1999 N N . GLU A 1 256 ? 20.312 5.633 -18.625 1.00 85.38 256 GLU A N 1
ATOM 2000 C CA . GLU A 1 256 ? 21.662 5.788 -19.188 1.00 85.38 256 GLU A CA 1
ATOM 2001 C C . GLU A 1 256 ? 22.060 4.576 -20.046 1.00 85.38 256 GLU A C 1
ATOM 2003 O O . GLU A 1 256 ? 21.691 3.441 -19.734 1.00 85.38 256 GLU A O 1
ATOM 2008 N N . GLU A 1 257 ? 22.866 4.784 -21.097 1.00 83.75 257 GLU A N 1
ATOM 2009 C CA . GLU A 1 257 ? 23.467 3.697 -21.896 1.00 83.75 257 GLU A CA 1
ATOM 2010 C C . GLU A 1 257 ? 24.616 3.018 -21.125 1.00 83.75 257 GLU A C 1
ATOM 2012 O O . GLU A 1 257 ? 25.801 3.193 -21.415 1.00 83.75 257 GLU A O 1
ATOM 2017 N N . THR A 1 258 ? 24.260 2.233 -20.108 1.00 82.50 258 THR A N 1
ATOM 2018 C CA . THR A 1 258 ? 25.185 1.435 -19.297 1.00 82.50 258 THR A CA 1
ATOM 2019 C C . THR A 1 258 ? 24.750 -0.028 -19.229 1.00 82.50 258 THR A C 1
ATOM 2021 O O . THR A 1 258 ? 23.571 -0.357 -19.339 1.00 82.50 258 THR A O 1
ATOM 2024 N N . ALA A 1 259 ? 25.726 -0.918 -19.042 1.00 77.19 259 ALA A N 1
ATOM 2025 C CA . ALA A 1 259 ? 25.520 -2.351 -18.820 1.00 77.19 259 ALA A CA 1
ATOM 2026 C C . ALA A 1 259 ? 25.642 -2.749 -17.335 1.00 77.19 259 ALA A C 1
ATOM 2028 O O . ALA A 1 259 ? 25.596 -3.933 -17.009 1.00 77.19 259 ALA A O 1
ATOM 2029 N N . ILE A 1 260 ? 25.858 -1.780 -16.439 1.00 81.38 260 ILE A N 1
ATOM 2030 C CA . ILE A 1 260 ? 26.042 -2.007 -15.002 1.00 81.38 260 ILE A CA 1
ATOM 2031 C C . ILE A 1 260 ? 24.792 -1.515 -14.278 1.00 81.38 260 ILE A C 1
ATOM 2033 O O . ILE A 1 260 ? 24.556 -0.311 -14.225 1.00 81.38 260 ILE A O 1
ATOM 2037 N N . ILE A 1 261 ? 24.030 -2.443 -13.696 1.00 81.50 261 ILE A N 1
ATOM 2038 C CA . ILE A 1 261 ? 22.984 -2.123 -12.718 1.00 81.50 261 ILE A CA 1
ATOM 2039 C C . ILE A 1 261 ? 23.679 -1.649 -11.424 1.00 81.50 261 ILE A C 1
ATOM 2041 O O . ILE A 1 261 ? 24.527 -2.381 -10.902 1.00 81.50 261 ILE A O 1
ATOM 2045 N N . PRO A 1 262 ? 23.380 -0.440 -10.912 1.00 80.62 262 PRO A N 1
ATOM 2046 C CA . PRO A 1 262 ? 23.910 0.034 -9.634 1.00 80.62 262 PRO A CA 1
ATOM 2047 C C . PRO A 1 262 ? 23.383 -0.762 -8.431 1.00 80.62 262 PRO A C 1
ATOM 2049 O O . PRO A 1 262 ? 22.484 -1.593 -8.544 1.00 80.62 262 PRO A O 1
ATOM 2052 N N . ALA A 1 263 ? 23.932 -0.496 -7.244 1.00 77.25 263 ALA A N 1
ATOM 2053 C CA . ALA A 1 263 ? 23.344 -1.006 -6.007 1.00 77.25 263 ALA A CA 1
ATOM 2054 C C . ALA A 1 263 ? 21.933 -0.415 -5.794 1.00 77.25 263 ALA A C 1
ATOM 2056 O O . ALA A 1 263 ? 21.646 0.691 -6.250 1.00 77.25 263 ALA A O 1
ATOM 2057 N N . TYR A 1 264 ? 21.056 -1.142 -5.096 1.00 71.06 264 TYR A N 1
ATOM 2058 C CA . TYR A 1 264 ? 19.662 -0.731 -4.860 1.00 71.06 264 TYR A CA 1
ATOM 2059 C C . TYR A 1 264 ? 19.538 0.662 -4.211 1.00 71.06 264 TYR A C 1
ATOM 2061 O O . TYR A 1 264 ? 18.644 1.432 -4.560 1.00 71.06 264 TYR A O 1
ATOM 2069 N N . ASP A 1 265 ? 20.465 0.972 -3.302 1.00 71.81 265 ASP A N 1
ATOM 2070 C CA . ASP A 1 265 ? 20.604 2.216 -2.539 1.00 71.81 265 ASP A CA 1
ATOM 2071 C C . ASP A 1 265 ? 21.453 3.291 -3.244 1.00 71.81 265 ASP A C 1
ATOM 2073 O O . ASP A 1 265 ? 21.637 4.388 -2.714 1.00 71.81 265 ASP A O 1
ATOM 2077 N N . ALA A 1 266 ? 21.981 3.012 -4.439 1.00 73.69 266 ALA A N 1
ATOM 2078 C CA . ALA A 1 266 ? 22.653 4.030 -5.231 1.00 73.69 266 ALA A CA 1
ATOM 2079 C C . ALA A 1 266 ? 21.620 5.061 -5.705 1.00 73.69 266 ALA A C 1
ATOM 2081 O O . ALA A 1 266 ? 20.728 4.737 -6.486 1.00 73.69 266 ALA A O 1
ATOM 2082 N N . TYR A 1 267 ? 21.758 6.307 -5.251 1.00 67.81 267 TYR A N 1
ATOM 2083 C CA . TYR A 1 267 ? 20.883 7.406 -5.648 1.00 67.81 267 TYR A CA 1
ATOM 2084 C C . TYR A 1 267 ? 21.529 8.244 -6.767 1.00 67.81 267 TYR A C 1
ATOM 2086 O O . TYR A 1 267 ? 22.589 8.846 -6.548 1.00 67.81 267 TYR A O 1
ATOM 2094 N N . PRO A 1 268 ? 20.931 8.321 -7.969 1.00 66.25 268 PRO A N 1
ATOM 2095 C CA . PRO A 1 268 ? 21.359 9.250 -9.006 1.00 66.25 268 PRO A CA 1
ATOM 2096 C C . PRO A 1 268 ? 20.919 10.674 -8.635 1.00 66.25 268 PRO A C 1
ATOM 2098 O O . PRO A 1 268 ? 19.755 11.044 -8.789 1.00 66.25 268 PRO A O 1
ATOM 2101 N N . TYR A 1 269 ? 21.863 11.484 -8.144 1.00 56.50 269 TYR A N 1
ATOM 2102 C CA . TYR A 1 269 ? 21.630 12.886 -7.776 1.00 56.50 269 TYR A CA 1
ATOM 2103 C C . TYR A 1 269 ? 21.362 13.781 -9.001 1.00 56.50 269 TYR A C 1
ATOM 2105 O O . TYR A 1 269 ? 22.229 14.533 -9.451 1.00 56.50 269 TYR A O 1
ATOM 2113 N N . GLY A 1 270 ? 20.120 13.741 -9.483 1.00 59.25 270 GLY A N 1
ATOM 2114 C CA . GLY A 1 270 ? 19.588 14.633 -10.509 1.00 59.25 270 GLY A CA 1
ATOM 2115 C C . GLY A 1 270 ? 19.942 14.248 -11.952 1.00 59.25 270 GLY A C 1
ATOM 2116 O O . GLY A 1 270 ? 20.554 13.207 -12.200 1.00 59.25 270 GLY A O 1
ATOM 2117 N N . PRO A 1 271 ? 19.541 15.087 -12.926 1.00 58.50 271 PRO A N 1
ATOM 2118 C CA . PRO A 1 271 ? 19.742 14.802 -14.337 1.00 58.50 271 PRO A CA 1
ATOM 2119 C C . PRO A 1 271 ? 21.226 14.855 -14.714 1.00 58.50 271 PRO A C 1
ATOM 2121 O O . PRO A 1 271 ? 21.873 15.901 -14.615 1.00 58.50 271 PRO A O 1
ATOM 2124 N N . ALA A 1 272 ? 21.762 13.734 -15.195 1.00 65.44 272 ALA A N 1
ATOM 2125 C CA . ALA A 1 272 ? 23.102 13.678 -15.759 1.00 65.44 272 ALA A CA 1
ATOM 2126 C C . ALA A 1 272 ? 23.082 14.092 -17.247 1.00 65.44 272 ALA A C 1
ATOM 2128 O O . ALA A 1 272 ? 22.115 13.797 -17.950 1.00 65.44 272 ALA A O 1
ATOM 2129 N N . PRO A 1 273 ? 24.157 14.701 -17.793 1.00 63.03 273 PRO A N 1
ATOM 2130 C CA . PRO A 1 273 ? 24.278 14.971 -19.235 1.00 63.03 273 PRO A CA 1
ATOM 2131 C C . PRO A 1 273 ? 24.254 13.712 -20.124 1.00 63.03 273 PRO A C 1
ATOM 2133 O O . PRO A 1 273 ? 24.195 13.821 -21.346 1.00 63.03 273 PRO A O 1
ATOM 2136 N N . THR A 1 274 ? 24.368 12.537 -19.507 1.00 71.38 274 THR A N 1
ATOM 2137 C CA . THR A 1 274 ? 24.303 11.189 -20.084 1.00 71.38 274 THR A CA 1
ATOM 2138 C C . THR A 1 274 ? 22.891 10.598 -20.112 1.00 71.38 274 THR A C 1
ATOM 2140 O O . THR A 1 274 ? 22.707 9.534 -20.704 1.00 71.38 274 THR A O 1
ATOM 2143 N N . ASN A 1 275 ? 21.901 11.275 -19.519 1.00 80.12 275 ASN A N 1
ATOM 2144 C CA . ASN A 1 275 ? 20.524 10.799 -19.493 1.00 80.12 275 ASN A CA 1
ATOM 2145 C C . ASN A 1 275 ? 19.900 10.785 -20.894 1.00 80.12 275 ASN A C 1
ATOM 2147 O O . ASN A 1 275 ? 19.963 11.759 -21.648 1.00 80.12 275 ASN A O 1
ATOM 2151 N N . ILE A 1 276 ? 19.234 9.680 -21.210 1.00 84.00 276 ILE A N 1
ATOM 2152 C CA . ILE A 1 276 ? 18.432 9.501 -22.413 1.00 84.00 276 ILE A CA 1
ATOM 2153 C C . ILE A 1 276 ? 17.007 9.964 -22.113 1.00 84.00 276 ILE A C 1
ATOM 2155 O O . ILE A 1 276 ? 16.384 9.468 -21.173 1.00 84.00 276 ILE A O 1
ATOM 2159 N N . ILE A 1 277 ? 16.468 10.854 -22.949 1.00 87.69 277 ILE A N 1
ATOM 2160 C CA . ILE A 1 277 ? 15.027 11.128 -22.960 1.00 87.69 277 ILE A CA 1
ATOM 2161 C C . ILE A 1 277 ? 14.334 10.019 -23.757 1.00 87.69 277 ILE A C 1
ATOM 2163 O O . ILE A 1 277 ? 14.696 9.762 -24.911 1.00 87.69 277 ILE A O 1
ATOM 2167 N N . VAL A 1 278 ? 13.354 9.352 -23.145 1.00 88.81 278 VAL A N 1
ATOM 2168 C CA . VAL A 1 278 ? 12.571 8.279 -23.777 1.00 88.81 278 VAL A CA 1
ATOM 2169 C C . VAL A 1 278 ? 11.086 8.644 -23.726 1.00 88.81 278 VAL A C 1
ATOM 2171 O O . VAL A 1 278 ? 10.534 8.699 -22.625 1.00 88.81 278 VAL A O 1
ATOM 2174 N N . PRO A 1 279 ? 10.424 8.882 -24.877 1.00 89.75 279 PRO A N 1
ATOM 2175 C CA . PRO A 1 279 ? 9.022 9.288 -24.913 1.00 89.75 279 PRO A CA 1
ATOM 2176 C C . PRO A 1 279 ? 8.079 8.283 -24.251 1.00 89.75 279 PRO A C 1
ATOM 2178 O O . PRO A 1 279 ? 8.262 7.064 -24.357 1.00 89.75 279 PRO A O 1
ATOM 2181 N N . ALA A 1 280 ? 7.000 8.803 -23.662 1.00 90.12 280 ALA A N 1
ATOM 2182 C CA . ALA A 1 280 ? 5.860 7.986 -23.261 1.00 90.12 280 ALA A CA 1
ATOM 2183 C C . ALA A 1 280 ? 5.338 7.167 -24.457 1.00 90.12 280 ALA A C 1
ATOM 2185 O O . ALA A 1 280 ? 5.287 7.652 -25.586 1.00 90.12 280 ALA A O 1
ATOM 2186 N N . GLY A 1 281 ? 4.947 5.923 -24.202 1.00 90.25 281 GLY A N 1
ATOM 2187 C CA . GLY A 1 281 ? 4.554 4.955 -25.220 1.00 90.25 281 GLY A CA 1
ATOM 2188 C C . GLY A 1 281 ? 5.699 4.088 -25.751 1.00 90.25 281 GLY A C 1
ATOM 2189 O O . GLY A 1 281 ? 5.399 3.021 -26.264 1.00 90.25 281 GLY A O 1
ATOM 2190 N N . THR A 1 282 ? 6.977 4.460 -25.589 1.00 92.50 282 THR A N 1
ATOM 2191 C CA . THR A 1 282 ? 8.103 3.646 -26.100 1.00 92.50 282 THR A CA 1
ATOM 2192 C C . THR A 1 282 ? 8.132 2.263 -25.442 1.00 92.50 282 THR A C 1
ATOM 2194 O O . THR A 1 282 ? 8.115 2.174 -24.210 1.00 92.50 282 THR A O 1
ATOM 2197 N N . GLU A 1 283 ? 8.208 1.203 -26.251 1.00 94.06 283 GLU A N 1
ATOM 2198 C CA . GLU A 1 283 ? 8.362 -0.176 -25.778 1.00 94.06 283 GLU A CA 1
ATOM 2199 C C . GLU A 1 283 ? 9.828 -0.533 -25.464 1.00 94.06 283 GLU A C 1
ATOM 2201 O O . GLU A 1 283 ? 10.785 -0.014 -26.052 1.00 94.06 283 GLU A O 1
ATOM 2206 N N . PHE A 1 284 ? 10.010 -1.454 -24.521 1.00 93.50 284 PHE A N 1
ATOM 2207 C CA . PHE A 1 284 ? 11.298 -1.985 -24.102 1.00 93.50 284 PHE A CA 1
ATOM 2208 C C . PHE A 1 284 ? 11.182 -3.444 -23.639 1.00 93.50 284 PHE A C 1
ATOM 2210 O O . PHE A 1 284 ? 10.223 -3.835 -22.978 1.00 93.50 284 PHE A O 1
ATOM 2217 N N . THR A 1 285 ? 12.199 -4.258 -23.930 1.00 95.06 285 THR A N 1
ATOM 2218 C CA . THR A 1 285 ? 12.373 -5.584 -23.319 1.00 95.06 285 THR A CA 1
ATOM 2219 C C . THR A 1 285 ? 13.143 -5.450 -22.003 1.00 95.06 285 THR A C 1
ATOM 2221 O O . THR A 1 285 ? 14.228 -4.864 -22.001 1.00 95.06 285 THR A O 1
ATOM 2224 N N . VAL A 1 286 ? 12.658 -6.048 -20.913 1.00 93.50 286 VAL A N 1
ATOM 2225 C CA . VAL A 1 286 ? 13.438 -6.213 -19.671 1.00 93.50 286 VAL A CA 1
ATOM 2226 C C . VAL A 1 286 ? 14.559 -7.225 -19.912 1.00 93.50 286 VAL A C 1
ATOM 2228 O O . VAL A 1 286 ? 14.322 -8.331 -20.396 1.00 93.50 286 VAL A O 1
ATOM 2231 N N . LEU A 1 287 ? 15.796 -6.852 -19.593 1.00 94.12 287 LEU A N 1
ATOM 2232 C CA . LEU A 1 287 ? 16.963 -7.735 -19.658 1.00 94.12 287 LEU A CA 1
ATOM 2233 C C . LEU A 1 287 ? 17.282 -8.328 -18.285 1.00 94.12 287 LEU A C 1
ATOM 2235 O O . LEU A 1 287 ? 17.573 -9.520 -18.200 1.00 94.12 287 LEU A O 1
ATOM 2239 N N . ASP A 1 288 ? 17.229 -7.489 -17.249 1.00 92.31 288 ASP A N 1
ATOM 2240 C CA . ASP A 1 288 ? 17.439 -7.850 -15.846 1.00 92.31 288 ASP A CA 1
ATOM 2241 C C . ASP A 1 288 ? 16.893 -6.743 -14.924 1.00 92.31 288 ASP A C 1
ATOM 2243 O O . ASP A 1 288 ? 16.716 -5.605 -15.370 1.00 92.31 288 ASP A O 1
ATOM 2247 N N . VAL A 1 289 ? 16.654 -7.031 -13.643 1.00 89.12 289 VAL A N 1
ATOM 2248 C CA . VAL A 1 289 ? 16.219 -6.030 -12.645 1.00 89.12 289 VAL A CA 1
ATOM 2249 C C . VAL A 1 289 ? 17.037 -6.165 -11.360 1.00 89.12 289 VAL A C 1
ATOM 2251 O O . VAL A 1 289 ? 17.475 -7.263 -11.016 1.00 89.12 289 VAL A O 1
ATOM 2254 N N . SER A 1 290 ? 17.261 -5.065 -10.634 1.00 87.75 290 SER A N 1
ATOM 2255 C CA . SER A 1 290 ? 17.989 -5.117 -9.358 1.00 87.75 290 SER A CA 1
ATOM 2256 C C . SER A 1 290 ? 17.298 -6.031 -8.344 1.00 87.75 290 SER A C 1
ATOM 2258 O O . SER A 1 290 ? 16.077 -6.179 -8.362 1.00 87.75 290 SER A O 1
ATOM 2260 N N . ASP A 1 291 ? 18.051 -6.578 -7.389 1.00 86.50 291 ASP A N 1
ATOM 2261 C CA . ASP A 1 291 ? 17.420 -7.165 -6.204 1.00 86.50 291 ASP A CA 1
ATOM 2262 C C . ASP A 1 291 ? 16.697 -6.078 -5.381 1.00 86.50 291 ASP A C 1
ATOM 2264 O O . ASP A 1 291 ? 17.004 -4.889 -5.485 1.00 86.50 291 ASP A O 1
ATOM 2268 N N . PHE A 1 292 ? 15.711 -6.491 -4.592 1.00 86.50 292 PHE A N 1
ATOM 2269 C CA . PHE A 1 292 ? 14.826 -5.625 -3.810 1.00 86.50 292 PHE A CA 1
ATOM 2270 C C . PHE A 1 292 ? 14.341 -6.345 -2.544 1.00 86.50 292 PHE A C 1
ATOM 2272 O O . PHE A 1 292 ? 14.419 -7.574 -2.438 1.00 86.50 292 PHE A O 1
ATOM 2279 N N . ALA A 1 293 ? 13.851 -5.605 -1.553 1.00 86.12 293 ALA A N 1
ATOM 2280 C CA . ALA A 1 293 ? 13.399 -6.193 -0.296 1.00 86.12 293 ALA A CA 1
ATOM 2281 C C . ALA A 1 293 ? 12.015 -6.856 -0.429 1.00 86.12 293 ALA A C 1
ATOM 2283 O O . ALA A 1 293 ? 11.257 -6.623 -1.369 1.00 86.12 293 ALA A O 1
ATOM 2284 N N . ILE A 1 294 ? 11.665 -7.704 0.538 1.00 85.62 294 ILE A N 1
ATOM 2285 C CA . ILE A 1 294 ? 10.284 -8.180 0.677 1.00 85.62 294 ILE A CA 1
ATOM 2286 C C . ILE A 1 294 ? 9.393 -6.967 0.995 1.00 85.62 294 ILE A C 1
ATOM 2288 O O . ILE A 1 294 ? 9.735 -6.175 1.868 1.00 85.62 294 ILE A O 1
ATOM 2292 N N . GLY A 1 295 ? 8.271 -6.829 0.283 1.00 82.62 295 GLY A N 1
ATOM 2293 C CA . GLY A 1 295 ? 7.356 -5.688 0.418 1.00 82.62 295 GLY A CA 1
ATOM 2294 C C . GLY A 1 295 ? 7.749 -4.430 -0.365 1.00 82.62 295 GLY A C 1
ATOM 2295 O O . GLY A 1 295 ? 7.056 -3.427 -0.240 1.00 82.62 295 GLY A O 1
ATOM 2296 N N . THR A 1 296 ? 8.816 -4.467 -1.175 1.00 84.38 296 THR A N 1
ATOM 2297 C CA . THR A 1 296 ? 9.193 -3.362 -2.078 1.00 84.38 296 THR A CA 1
ATOM 2298 C C . THR A 1 296 ? 9.232 -3.819 -3.546 1.00 84.38 296 THR A C 1
ATOM 2300 O O . THR A 1 296 ? 8.756 -4.909 -3.890 1.00 84.38 296 THR A O 1
ATOM 2303 N N . SER A 1 297 ? 9.786 -2.978 -4.420 1.00 86.12 297 SER A N 1
ATOM 2304 C CA . SER A 1 297 ? 10.050 -3.226 -5.841 1.00 86.12 297 SER A CA 1
ATOM 2305 C C . SER A 1 297 ? 11.487 -2.830 -6.196 1.00 86.12 297 SER A C 1
ATOM 2307 O O . SER A 1 297 ? 12.079 -2.047 -5.456 1.00 86.12 297 SER A O 1
ATOM 2309 N N . PRO A 1 298 ? 12.045 -3.270 -7.335 1.00 88.12 298 PRO A N 1
ATOM 2310 C CA . PRO A 1 298 ? 13.344 -2.788 -7.791 1.00 88.12 298 PRO A CA 1
ATOM 2311 C C . PRO A 1 298 ? 13.328 -1.310 -8.208 1.00 88.12 298 PRO A C 1
ATOM 2313 O O . PRO A 1 298 ? 12.380 -0.834 -8.836 1.00 88.12 298 PRO A O 1
ATOM 2316 N N . ASN A 1 299 ? 14.428 -0.616 -7.902 1.00 87.12 299 ASN A N 1
ATOM 2317 C CA . ASN A 1 299 ? 14.695 0.758 -8.344 1.00 87.12 299 ASN A CA 1
ATOM 2318 C C . ASN A 1 299 ? 15.374 0.804 -9.724 1.00 87.12 299 ASN A C 1
ATOM 2320 O O . ASN A 1 299 ? 15.298 1.817 -10.415 1.00 87.12 299 ASN A O 1
ATOM 2324 N N . TRP A 1 300 ? 16.051 -0.279 -10.129 1.00 88.94 300 TRP A N 1
ATOM 2325 C CA . TRP A 1 300 ? 16.878 -0.318 -11.334 1.00 88.94 300 TRP A CA 1
ATOM 2326 C C . TRP A 1 300 ? 16.509 -1.475 -12.267 1.00 88.94 300 TRP A C 1
ATOM 2328 O O . TRP A 1 300 ? 16.300 -2.610 -11.835 1.00 88.94 300 TRP A O 1
ATOM 2338 N N . TYR A 1 301 ? 16.515 -1.187 -13.566 1.00 91.06 301 TYR A N 1
ATOM 2339 C CA . TYR A 1 301 ? 16.083 -2.085 -14.634 1.00 91.06 301 TYR A CA 1
ATOM 2340 C C . TYR A 1 301 ? 17.085 -2.028 -15.784 1.00 91.06 301 TYR A C 1
ATOM 2342 O O . TYR A 1 301 ? 17.233 -0.981 -16.408 1.00 91.06 301 TYR A O 1
ATOM 2350 N N . SER A 1 302 ? 17.753 -3.130 -16.122 1.00 93.19 302 SER A N 1
ATOM 2351 C CA . SER A 1 302 ? 18.448 -3.220 -17.408 1.00 93.19 302 SER A CA 1
ATOM 2352 C C . SER A 1 302 ? 17.431 -3.535 -18.499 1.00 93.19 302 SER A C 1
ATOM 2354 O O . SER A 1 302 ? 16.660 -4.488 -18.382 1.00 93.19 302 SER A O 1
ATOM 2356 N N . ILE A 1 303 ? 17.412 -2.729 -19.559 1.00 94.31 303 ILE A N 1
ATOM 2357 C CA . ILE A 1 303 ? 16.400 -2.793 -20.616 1.00 94.31 303 ILE A CA 1
ATOM 2358 C C . ILE A 1 303 ? 17.017 -2.660 -22.010 1.00 94.31 303 ILE A C 1
ATOM 2360 O O . ILE 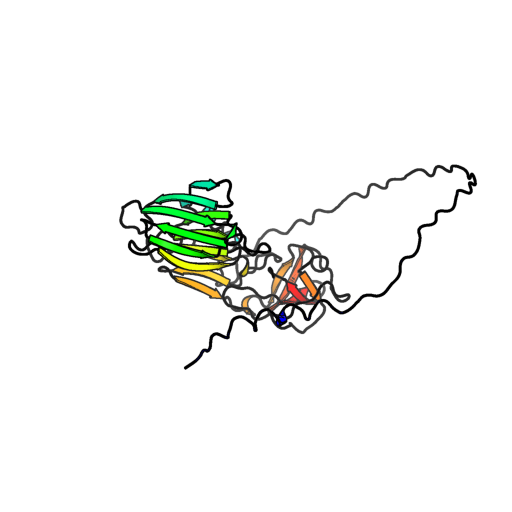A 1 303 ? 18.126 -2.147 -22.182 1.00 94.31 303 ILE A O 1
ATOM 2364 N N . ARG A 1 304 ? 16.261 -3.088 -23.024 1.00 95.12 304 ARG A N 1
ATOM 2365 C CA . ARG A 1 304 ? 16.543 -2.857 -24.445 1.00 95.12 304 ARG A CA 1
ATOM 2366 C C . ARG A 1 304 ? 15.343 -2.198 -25.117 1.00 95.12 304 ARG A C 1
ATOM 2368 O O . ARG A 1 304 ? 14.267 -2.785 -25.108 1.00 95.12 304 ARG A O 1
ATOM 2375 N N . LEU A 1 305 ? 15.541 -1.034 -25.727 1.00 94.25 305 LEU A N 1
ATOM 2376 C CA . LEU A 1 305 ? 14.521 -0.325 -26.508 1.00 94.25 305 LEU A CA 1
ATOM 2377 C C . LEU A 1 305 ? 14.307 -0.992 -27.879 1.00 94.25 305 LEU A C 1
ATOM 2379 O O . LEU A 1 305 ? 15.169 -1.734 -28.359 1.00 94.25 305 LEU A O 1
ATOM 2383 N N . GLU A 1 306 ? 13.188 -0.691 -28.544 1.00 92.31 306 GLU A N 1
ATOM 2384 C CA . GLU A 1 306 ? 12.884 -1.188 -29.901 1.00 92.31 306 GLU A CA 1
ATOM 2385 C C . GLU A 1 306 ? 13.968 -0.859 -30.942 1.00 92.31 306 GLU A C 1
ATOM 2387 O O . GLU A 1 306 ? 14.249 -1.665 -31.831 1.00 92.31 306 GLU A O 1
ATOM 2392 N N . ASP A 1 307 ? 14.615 0.305 -30.820 1.00 90.19 307 ASP A N 1
ATOM 2393 C CA . ASP A 1 307 ? 15.703 0.741 -31.708 1.00 90.19 307 ASP A CA 1
ATOM 2394 C C . ASP A 1 307 ? 17.025 -0.031 -31.504 1.00 90.19 307 ASP A C 1
ATOM 2396 O O . ASP A 1 307 ? 18.000 0.180 -32.231 1.00 90.19 307 ASP A O 1
ATOM 2400 N N . GLY A 1 308 ? 17.050 -0.960 -30.545 1.00 90.75 308 GLY A N 1
ATOM 2401 C CA . GLY A 1 308 ? 18.175 -1.830 -30.232 1.00 90.75 308 GLY A CA 1
ATOM 2402 C C . GLY A 1 308 ? 19.146 -1.266 -29.196 1.00 90.75 308 GLY A C 1
ATOM 2403 O O . GLY A 1 308 ? 20.048 -2.002 -28.785 1.00 90.75 308 GLY A O 1
ATOM 2404 N N . ARG A 1 309 ? 18.977 -0.017 -28.737 1.00 91.12 309 ARG A N 1
ATOM 2405 C CA . ARG A 1 309 ? 19.778 0.531 -27.634 1.00 91.12 309 ARG A CA 1
ATOM 2406 C C . ARG A 1 309 ? 19.498 -0.215 -26.336 1.00 91.12 309 ARG A C 1
ATOM 2408 O O . ARG A 1 309 ? 18.365 -0.597 -26.045 1.00 91.12 309 ARG A O 1
ATOM 2415 N N . THR A 1 310 ? 20.542 -0.392 -25.538 1.00 92.50 310 THR A N 1
ATOM 2416 C CA . THR A 1 310 ? 20.472 -0.998 -24.206 1.00 92.50 310 THR A CA 1
ATOM 2417 C C . THR A 1 310 ? 20.919 0.001 -23.161 1.00 92.50 310 THR A C 1
ATOM 2419 O O . THR A 1 310 ? 21.904 0.708 -23.375 1.00 92.50 310 THR A O 1
ATOM 2422 N N . GLY A 1 311 ? 20.253 0.010 -22.016 1.00 90.81 311 GLY A N 1
ATOM 2423 C CA . GLY A 1 311 ? 20.633 0.872 -20.910 1.00 90.81 311 GLY A CA 1
ATOM 2424 C C . GLY A 1 311 ? 20.086 0.382 -19.585 1.00 90.81 311 GLY A C 1
ATOM 2425 O O . GLY A 1 311 ? 19.459 -0.677 -19.505 1.00 90.81 311 GLY A O 1
ATOM 2426 N N . VAL A 1 312 ? 20.314 1.183 -18.553 1.00 89.94 312 VAL A N 1
ATOM 2427 C CA . VAL A 1 312 ? 19.706 0.999 -17.241 1.00 89.94 312 VAL A CA 1
ATOM 2428 C C . VAL A 1 312 ? 18.734 2.145 -16.990 1.00 89.94 312 VAL A C 1
ATOM 2430 O O . VAL A 1 312 ? 19.116 3.312 -17.048 1.00 89.94 312 VAL A O 1
ATOM 2433 N N . PHE A 1 313 ? 17.479 1.788 -16.735 1.00 88.06 313 PHE A N 1
ATOM 2434 C CA . PHE A 1 313 ? 16.396 2.659 -16.296 1.00 88.06 313 PHE A CA 1
ATOM 2435 C C . PHE A 1 313 ? 16.352 2.679 -14.761 1.00 88.06 313 PHE A C 1
ATOM 2437 O O . PHE A 1 313 ? 16.416 1.628 -14.118 1.00 88.06 313 PHE A O 1
ATOM 2444 N N . TYR A 1 314 ? 16.259 3.877 -14.190 1.00 86.75 314 TYR A N 1
ATOM 2445 C CA . TYR A 1 314 ? 16.045 4.138 -12.770 1.00 86.75 314 TYR A CA 1
ATOM 2446 C C . TYR A 1 314 ? 14.638 4.657 -12.520 1.00 86.75 314 TYR A C 1
ATOM 2448 O O . TYR A 1 314 ? 14.158 5.525 -13.255 1.00 86.75 314 TYR A O 1
ATOM 2456 N N . TYR A 1 315 ? 14.055 4.221 -11.411 1.00 79.75 315 TYR A N 1
ATOM 2457 C CA . TYR A 1 315 ? 12.835 4.777 -10.861 1.00 79.75 315 TYR A CA 1
ATOM 2458 C C . TYR A 1 315 ? 12.946 4.942 -9.335 1.00 79.75 315 TYR A C 1
ATOM 2460 O O . TYR A 1 315 ? 13.199 3.978 -8.617 1.00 79.75 315 TYR A O 1
ATOM 2468 N N . MET A 1 316 ? 12.740 6.174 -8.861 1.00 72.38 316 MET A N 1
ATOM 2469 C CA . MET A 1 316 ? 12.621 6.555 -7.451 1.00 72.38 316 MET A CA 1
ATOM 2470 C C . MET A 1 316 ? 11.165 6.472 -6.983 1.00 72.38 316 MET A C 1
ATOM 2472 O O . MET A 1 316 ? 10.284 7.100 -7.574 1.00 72.38 316 MET A O 1
ATOM 2476 N N . LYS A 1 317 ? 10.932 5.754 -5.885 1.00 66.56 317 LYS A N 1
ATOM 2477 C CA . LYS A 1 317 ? 9.659 5.698 -5.159 1.00 66.56 317 LYS A CA 1
ATOM 2478 C C . LYS A 1 317 ? 9.833 6.322 -3.779 1.00 66.56 317 LYS A C 1
ATOM 2480 O O . LYS A 1 317 ? 10.467 5.688 -2.942 1.00 66.56 317 LYS A O 1
ATOM 2485 N N . GLY A 1 318 ? 9.288 7.519 -3.574 1.00 55.53 318 GLY A N 1
ATOM 2486 C CA . GLY A 1 318 ? 9.454 8.238 -2.306 1.00 55.53 318 GLY A CA 1
ATOM 2487 C C . GLY A 1 318 ? 10.915 8.575 -1.984 1.00 55.53 318 GLY A C 1
ATOM 2488 O O . GLY A 1 318 ? 11.801 8.375 -2.824 1.00 55.53 318 GLY A O 1
ATOM 2489 N N . ASP A 1 319 ? 11.139 9.094 -0.776 1.00 43.75 319 ASP A N 1
ATOM 2490 C CA . ASP A 1 319 ? 12.457 9.394 -0.176 1.00 43.75 319 ASP A CA 1
ATOM 2491 C C . ASP A 1 319 ? 12.692 8.544 1.100 1.00 43.75 319 ASP A C 1
ATOM 2493 O O . ASP A 1 319 ? 11.727 8.313 1.865 1.00 43.75 319 ASP A O 1
#

Secondary structure (DSSP, 8-state):
------SSSSSSSGGGSSS-S--------------------------------------PPPP-SPPPTTS--GGG-EEGGGG-SEE-EEEE-TTSEEEEEEEE--SSSSSPEEEEEEEETTTTEEEEEETTEEEEEE-SSEEEEEEE---TTSS--EEEEEE--GGG--EEEEEEE-SS-EEEEEEEES-EEE-TTSPEEEGGGB-SSEESPPB-EEEEEETTEEEEEE--GGGGTT-EEEESS-BSSSTTEEEES-S-PPPTT----S--TTPPPB-TT-EEEEEEE----TT---SEEEEEETTS-EEEEEE----